Protein AF-A0A0R2RI56-F1 (afdb_monomer)

Organism: NCBI:txid1655590

InterPro domains:
  IPR003737 N-acetylglucosaminyl phosphatidylinositol deacetylase-related [PF02585] (30-157)
  IPR024078 Putative deacetylase LmbE-like domain superfamily [G3DSA:3.40.50.10320] (26-197)
  IPR024078 Putative deacetylase LmbE-like domain superfamily [SSF102588] (27-172)

Nearest PDB structures (foldseek):
  6p2t-assembly1_A  TM=8.195E-01  e=2.996E-08  Bacillus subtilis subsp. subtilis str. 168
  2ixd-assembly1_A  TM=8.389E-01  e=5.458E-08  Bacillus cereus
  5cgz-assembly1_A  TM=6.798E-01  e=8.944E-06  Pseudomonas putida KT2440
  4ddk-assembly1_B  TM=3.816E-01  e=9.199E-02  Mycobacterium tuberculosis
  2c7g-assembly1_A-2  TM=3.219E-01  e=7.974E-01  Mycobacterium tuberculosis

Radius of gyration: 15.9 Å; Cα contacts (8 Å, |Δi|>4): 386; chains: 1; bounding box: 43×38×43 Å

Sequence (204 aa):
MNFSQSSADFFSPAGADPLSALSSSTHLGIGAHADDLEILAFPGIATCFQHPKNRFSGVVVTNGAGAPRSGPFAKTTDAELIEIRKKEQRIAAGLGHYASVIQLAHPSAALLQNDRSPIVADLVKILETARPQVLYLHNPADRHPTHIAVLLACIEALQKLPSSAQPQEVYGCEVWGDLDWVPSTQIVPLSCAAPETLGPSLLR

pLDDT: mean 95.07, std 4.59, range [71.62, 98.94]

Foldseek 3Di:
DDAPDPPKDKDFLVPPDSLVLLLLAQEEEEEAFQLRCLAQVLLLLQVQQVDPRHAYEYEHEALQLPPDQDDPRVPPHSVRRSVVSVVLNSQLCNLSVHSMYIYNHHHLVQLVDPDCPRSLVRLLVSLQRNLHQEYTAAACPAPDPSSNSSVVSNVSSLVPDDPSSHHNYYDHGDDHDDCPVPPVVPDDDRDSPDPPVRSVSSRD

Structure (mmCIF, N/CA/C/O backbone):
data_AF-A0A0R2RI56-F1
#
_entry.id   AF-A0A0R2RI56-F1
#
loop_
_atom_site.group_PDB
_atom_site.id
_atom_site.type_symbol
_atom_site.label_atom_id
_atom_site.label_alt_id
_atom_site.label_comp_id
_atom_site.label_asym_id
_atom_site.label_entity_id
_atom_site.label_seq_id
_atom_site.pdbx_PDB_ins_code
_atom_site.Cartn_x
_atom_site.Cartn_y
_atom_site.Cartn_z
_atom_site.occupancy
_atom_site.B_iso_or_equiv
_atom_site.auth_seq_id
_atom_site.auth_comp_id
_atom_site.auth_asym_id
_atom_site.auth_atom_id
_atom_site.pdbx_PDB_model_num
ATOM 1 N N . MET A 1 1 ? 13.402 -0.796 10.421 1.00 89.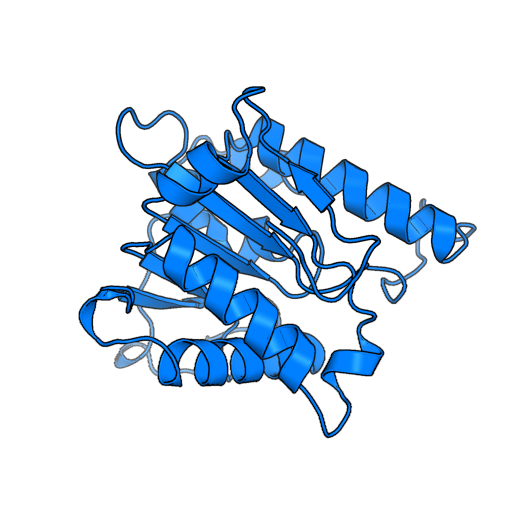56 1 MET A N 1
ATOM 2 C CA . MET A 1 1 ? 12.820 -2.103 10.034 1.00 89.56 1 MET A CA 1
ATOM 3 C C . MET A 1 1 ? 13.591 -2.614 8.825 1.00 89.56 1 MET A C 1
ATOM 5 O O . MET A 1 1 ? 13.921 -1.789 7.987 1.00 89.56 1 MET A O 1
ATOM 9 N N . ASN A 1 2 ? 13.898 -3.915 8.750 1.00 91.88 2 ASN A N 1
ATOM 10 C CA . ASN A 1 2 ? 14.655 -4.502 7.634 1.00 91.88 2 ASN A CA 1
ATOM 11 C C . ASN A 1 2 ? 13.741 -5.390 6.776 1.00 91.88 2 ASN A C 1
ATOM 13 O O . ASN A 1 2 ? 13.132 -6.337 7.293 1.00 91.88 2 ASN A O 1
ATOM 17 N N . PHE A 1 3 ? 13.683 -5.091 5.480 1.00 97.06 3 PHE A N 1
ATOM 18 C CA . PHE A 1 3 ? 12.918 -5.841 4.482 1.00 97.06 3 PHE A CA 1
ATOM 19 C C . PHE A 1 3 ? 13.810 -6.825 3.726 1.00 97.06 3 PHE A C 1
ATOM 21 O O . PHE A 1 3 ? 15.036 -6.709 3.749 1.00 97.06 3 PHE A O 1
ATOM 28 N N . SER A 1 4 ? 13.195 -7.808 3.073 1.00 96.19 4 SER A N 1
ATOM 29 C CA . SER A 1 4 ? 13.911 -8.805 2.271 1.00 96.19 4 SER A CA 1
ATOM 30 C C . SER A 1 4 ? 14.596 -8.202 1.038 1.00 96.19 4 SER A C 1
ATOM 32 O O . SER A 1 4 ? 15.666 -8.668 0.652 1.00 96.19 4 SER A O 1
ATOM 34 N N . GLN A 1 5 ? 14.027 -7.140 0.457 1.00 96.12 5 GLN A N 1
ATOM 35 C CA . GLN A 1 5 ? 14.659 -6.358 -0.607 1.00 96.12 5 GLN A CA 1
ATOM 36 C C . GLN A 1 5 ? 15.432 -5.179 -0.015 1.00 96.12 5 GLN A C 1
ATOM 38 O O . GLN A 1 5 ? 14.868 -4.341 0.689 1.00 96.12 5 GLN A O 1
ATOM 43 N N . SER A 1 6 ? 16.717 -5.058 -0.351 1.00 95.88 6 SER A N 1
ATOM 44 C CA . SER A 1 6 ? 17.554 -3.927 0.079 1.00 95.88 6 SER A CA 1
ATOM 45 C C . SER A 1 6 ? 17.168 -2.598 -0.581 1.00 95.88 6 SER A C 1
ATOM 47 O O . SER A 1 6 ? 17.497 -1.537 -0.060 1.00 95.88 6 SER A O 1
ATOM 49 N N . SER A 1 7 ? 16.467 -2.652 -1.716 1.00 95.56 7 SER A N 1
ATOM 50 C CA . SER A 1 7 ? 15.947 -1.496 -2.455 1.00 95.56 7 SER A CA 1
ATOM 51 C C . SER A 1 7 ? 14.581 -1.008 -1.959 1.00 95.56 7 SER A C 1
ATOM 53 O O . SER A 1 7 ? 14.065 -0.010 -2.489 1.00 95.56 7 SER A O 1
ATOM 55 N N . ALA A 1 8 ? 14.002 -1.694 -0.964 1.00 97.69 8 ALA A N 1
ATOM 56 C CA . ALA A 1 8 ? 12.744 -1.304 -0.354 1.00 97.69 8 ALA A CA 1
ATOM 57 C C . ALA A 1 8 ? 12.826 0.125 0.196 1.00 97.69 8 ALA A C 1
ATOM 59 O O . ALA A 1 8 ? 13.844 0.556 0.739 1.00 97.69 8 ALA A O 1
ATOM 60 N N . ASP A 1 9 ? 11.736 0.863 0.040 1.00 97.69 9 ASP A N 1
ATOM 61 C CA . ASP A 1 9 ? 11.607 2.237 0.496 1.00 97.69 9 ASP A CA 1
ATOM 62 C C . ASP A 1 9 ? 10.624 2.334 1.652 1.00 97.69 9 ASP A C 1
ATOM 64 O O . ASP A 1 9 ? 9.554 1.733 1.608 1.00 97.69 9 ASP A O 1
ATOM 68 N N . PHE A 1 10 ? 10.970 3.111 2.674 1.00 97.94 10 PHE A N 1
ATOM 69 C CA . PHE A 1 10 ? 10.098 3.358 3.813 1.00 97.94 10 PHE A CA 1
ATOM 70 C C . PHE A 1 10 ? 10.119 4.839 4.152 1.00 97.94 10 PHE A C 1
ATOM 72 O O . PHE A 1 10 ? 11.138 5.386 4.576 1.00 97.94 10 PHE A O 1
ATOM 79 N N . PHE A 1 11 ? 8.985 5.490 3.930 1.00 98.00 11 PHE A N 1
ATOM 80 C CA . PHE A 1 11 ? 8.885 6.937 3.925 1.00 98.00 11 PHE A CA 1
ATOM 81 C C . PHE A 1 11 ? 7.719 7.416 4.789 1.00 98.00 11 PHE A C 1
ATOM 83 O O . PHE A 1 11 ? 6.643 6.821 4.783 1.00 98.00 11 PHE A O 1
ATOM 90 N N . SER A 1 12 ? 7.924 8.519 5.510 1.00 97.88 12 SER A N 1
ATOM 91 C CA . SER A 1 12 ? 6.861 9.264 6.184 1.00 97.88 12 SER A CA 1
ATOM 92 C C . SER A 1 12 ? 6.830 10.690 5.632 1.00 97.88 12 SER A C 1
ATOM 94 O O . SER A 1 12 ? 7.819 11.414 5.780 1.00 97.88 12 SER A O 1
ATOM 96 N N . PRO A 1 13 ? 5.724 11.127 5.003 1.00 95.69 13 PRO A N 1
ATOM 97 C CA . PRO A 1 13 ? 5.655 12.443 4.366 1.00 95.69 13 PRO A CA 1
ATOM 98 C C . PRO A 1 13 ? 5.701 13.596 5.373 1.00 95.69 13 PRO A C 1
ATOM 100 O O . PRO A 1 13 ? 6.178 14.678 5.045 1.00 95.69 13 PRO A O 1
ATOM 103 N N . ALA A 1 14 ? 5.267 13.360 6.614 1.00 91.44 14 ALA A N 1
ATOM 104 C CA . ALA A 1 14 ? 5.311 14.348 7.689 1.00 91.44 14 ALA A CA 1
ATOM 105 C C . ALA A 1 14 ? 6.721 14.541 8.290 1.00 91.44 14 ALA A C 1
ATOM 107 O O . ALA A 1 14 ? 6.873 15.286 9.257 1.00 91.44 14 ALA A O 1
ATOM 108 N N . GLY A 1 15 ? 7.744 13.849 7.770 1.00 88.31 15 GLY A N 1
ATOM 109 C CA . GLY A 1 15 ? 9.116 13.898 8.287 1.00 88.31 15 GLY A CA 1
ATOM 110 C C . GLY A 1 15 ? 9.301 13.212 9.644 1.00 88.31 15 GLY A C 1
ATOM 111 O O . GLY A 1 15 ? 10.372 13.315 10.239 1.00 88.31 15 GLY A O 1
ATOM 112 N N . ALA A 1 16 ? 8.272 12.518 10.140 1.00 90.44 16 ALA A N 1
ATOM 113 C CA . ALA A 1 16 ? 8.377 11.690 11.332 1.00 90.44 16 ALA A CA 1
ATOM 114 C C . ALA A 1 16 ? 9.242 10.453 11.041 1.00 90.44 16 ALA A C 1
ATOM 116 O O . ALA A 1 16 ? 9.435 10.069 9.886 1.00 90.44 16 ALA A O 1
ATOM 117 N N . ASP A 1 17 ? 9.726 9.791 12.092 1.00 96.69 17 ASP A N 1
ATOM 118 C CA . ASP A 1 17 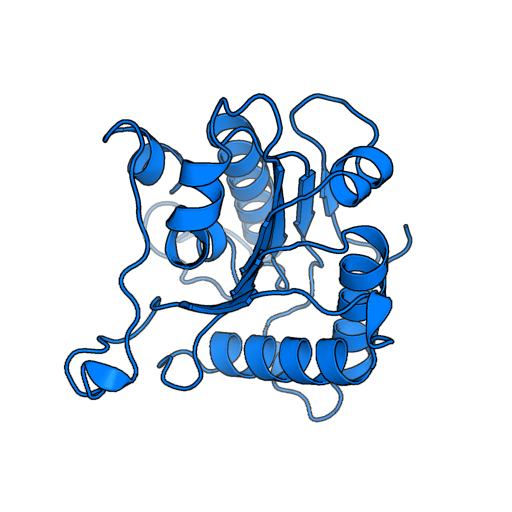? 10.334 8.471 11.932 1.00 96.69 17 ASP A CA 1
ATOM 119 C C . ASP A 1 17 ? 9.311 7.503 11.291 1.00 96.69 17 ASP A C 1
ATOM 121 O O . ASP A 1 17 ? 8.221 7.325 11.852 1.00 96.69 17 ASP A O 1
ATOM 125 N N . PRO A 1 18 ? 9.615 6.880 10.134 1.00 97.00 18 PRO A N 1
ATOM 126 C CA . PRO A 1 18 ? 8.650 6.043 9.426 1.00 97.00 18 PRO A CA 1
ATOM 127 C C . PRO A 1 18 ? 8.125 4.871 10.257 1.00 97.00 18 PRO A C 1
ATOM 129 O O . PRO A 1 18 ? 6.949 4.530 10.149 1.00 97.00 18 PRO A O 1
ATOM 132 N N . LEU A 1 19 ? 8.959 4.281 11.120 1.00 97.81 19 LEU A N 1
ATOM 133 C CA . LEU A 1 19 ? 8.555 3.158 11.964 1.00 97.81 19 LEU A CA 1
ATOM 134 C C . LEU A 1 19 ? 7.532 3.590 13.021 1.00 97.81 19 LEU A C 1
ATOM 136 O O . LEU A 1 19 ? 6.497 2.941 13.177 1.00 97.81 19 LEU A O 1
ATOM 140 N N . SER A 1 20 ? 7.798 4.703 13.705 1.00 97.75 20 SER A N 1
ATOM 141 C CA . SER A 1 20 ? 6.852 5.321 14.636 1.00 97.75 20 SER A CA 1
ATOM 142 C C . SER A 1 20 ? 5.534 5.673 13.938 1.00 97.75 20 SER A C 1
ATOM 144 O O . SER A 1 20 ? 4.456 5.316 14.422 1.00 97.75 20 SER A O 1
ATOM 146 N N . ALA A 1 21 ? 5.604 6.278 12.748 1.00 98.00 21 ALA A N 1
ATOM 147 C CA . ALA A 1 21 ? 4.419 6.632 11.976 1.00 98.00 21 ALA A CA 1
ATOM 148 C C . ALA A 1 21 ? 3.588 5.396 11.585 1.00 98.00 21 ALA A C 1
ATOM 150 O O . ALA A 1 21 ? 2.376 5.387 11.808 1.00 98.00 21 ALA A O 1
ATOM 151 N N . LEU A 1 22 ? 4.234 4.325 11.111 1.00 98.56 22 LEU A N 1
ATOM 152 C CA . LEU A 1 22 ? 3.580 3.049 10.821 1.00 98.56 22 LEU A CA 1
ATOM 153 C C . LEU A 1 22 ? 2.891 2.471 12.061 1.00 98.56 22 LEU A C 1
ATOM 155 O O . LEU A 1 22 ? 1.730 2.083 11.971 1.00 98.56 22 LEU A O 1
ATOM 159 N N . SER A 1 23 ? 3.561 2.467 13.217 1.00 98.06 23 SER A N 1
ATOM 160 C CA . SER A 1 23 ? 3.008 1.923 14.469 1.00 98.06 23 SER A CA 1
ATOM 161 C C . SER A 1 23 ? 1.790 2.682 15.007 1.00 98.06 23 SER A C 1
ATOM 163 O O . SER A 1 23 ? 1.056 2.173 15.848 1.00 98.06 23 SER A O 1
ATOM 165 N N . SER A 1 24 ? 1.563 3.901 14.514 1.00 97.19 24 SER A N 1
ATOM 166 C CA . SER A 1 24 ? 0.404 4.726 14.866 1.00 97.19 24 SER A CA 1
ATOM 167 C C . SER A 1 24 ? -0.788 4.556 13.916 1.00 97.19 24 SER A C 1
ATOM 169 O O . SER A 1 24 ? -1.798 5.245 14.078 1.00 97.19 24 SER A O 1
ATOM 171 N N . SER A 1 25 ? -0.672 3.691 12.904 1.00 98.06 25 SER A N 1
ATOM 172 C CA . SER A 1 25 ? -1.699 3.516 11.873 1.00 98.06 25 SER A CA 1
ATOM 173 C C . SER A 1 25 ? -2.986 2.948 12.462 1.00 98.06 25 SER A C 1
ATOM 175 O O . SER A 1 25 ? -2.967 1.994 13.231 1.00 98.06 25 SER A O 1
ATOM 177 N N . THR A 1 26 ? -4.125 3.500 12.053 1.00 98.62 26 THR A N 1
ATOM 178 C CA . THR A 1 26 ? -5.439 2.897 12.325 1.00 98.62 26 THR A CA 1
ATOM 179 C C . THR A 1 26 ? -5.988 2.182 11.097 1.00 98.62 26 THR A C 1
ATOM 181 O O . THR A 1 26 ? -6.746 1.227 11.238 1.00 98.62 26 THR A O 1
ATOM 184 N N . HIS A 1 27 ? -5.563 2.610 9.908 1.00 98.81 27 HIS A N 1
ATOM 185 C CA . HIS A 1 27 ? -5.948 2.050 8.622 1.00 98.81 27 HIS A CA 1
ATOM 186 C C . HIS A 1 27 ? -4.688 1.698 7.829 1.00 98.81 27 HIS A C 1
ATOM 188 O O . HIS A 1 27 ? -3.707 2.448 7.848 1.00 98.81 27 HIS A O 1
ATOM 194 N N . LEU A 1 28 ? -4.712 0.569 7.129 1.00 98.88 28 LEU A N 1
ATOM 195 C CA . LEU A 1 28 ? -3.611 0.126 6.276 1.00 98.88 28 LEU A CA 1
ATOM 196 C C . LEU A 1 28 ? -4.158 -0.343 4.930 1.00 98.88 28 LEU A C 1
ATOM 198 O O . LEU A 1 28 ? -5.088 -1.143 4.896 1.00 98.88 28 LEU A O 1
ATOM 202 N N . GLY A 1 29 ? -3.577 0.130 3.833 1.00 98.88 29 GLY A N 1
ATOM 203 C CA . GLY A 1 29 ? -3.789 -0.441 2.501 1.00 98.88 29 GLY A CA 1
ATOM 204 C C . GLY A 1 29 ? -2.583 -1.264 2.059 1.00 98.88 29 GLY A C 1
ATOM 205 O O . GLY A 1 29 ? -1.445 -0.871 2.329 1.00 98.88 29 GLY A O 1
ATOM 206 N N . ILE A 1 30 ? -2.811 -2.383 1.370 1.00 98.88 30 ILE A N 1
ATOM 207 C CA . ILE A 1 30 ? -1.749 -3.168 0.726 1.00 98.88 30 ILE A CA 1
ATOM 208 C C . ILE A 1 30 ? -2.115 -3.387 -0.744 1.00 98.88 30 ILE A C 1
ATOM 210 O O . ILE A 1 30 ? -3.029 -4.147 -1.056 1.00 98.88 30 ILE A O 1
ATOM 214 N N . GLY A 1 31 ? -1.382 -2.711 -1.628 1.00 98.50 31 GLY A N 1
ATOM 215 C CA . GLY A 1 31 ? -1.505 -2.784 -3.082 1.00 98.50 31 GLY A CA 1
ATOM 216 C C . GLY A 1 31 ? -0.333 -3.519 -3.728 1.00 98.50 31 GLY A C 1
ATOM 217 O O . GLY A 1 31 ? 0.751 -3.664 -3.152 1.00 98.50 31 GLY A O 1
ATOM 218 N N . ALA A 1 32 ? -0.539 -3.999 -4.949 1.00 97.88 32 ALA A N 1
ATOM 219 C CA . ALA A 1 32 ? 0.490 -4.676 -5.722 1.00 97.88 32 ALA A CA 1
ATOM 220 C C . ALA A 1 32 ? 1.392 -3.664 -6.431 1.00 97.88 32 ALA A C 1
ATOM 222 O O . ALA A 1 32 ? 2.617 -3.799 -6.379 1.00 97.88 32 ALA A O 1
ATOM 223 N N . HIS A 1 33 ? 0.801 -2.654 -7.055 1.00 97.00 33 HIS A N 1
ATOM 224 C CA . HIS A 1 33 ? 1.455 -1.652 -7.886 1.00 97.00 33 HIS A CA 1
ATOM 225 C C . HIS A 1 33 ? 1.295 -0.245 -7.293 1.00 97.00 33 HIS A C 1
ATOM 227 O O . HIS A 1 33 ? 0.567 -0.041 -6.323 1.00 97.00 33 HIS A O 1
ATOM 233 N N . ALA A 1 34 ? 2.047 0.712 -7.834 1.00 93.94 34 ALA A N 1
ATOM 234 C CA . ALA A 1 34 ? 1.858 2.121 -7.505 1.00 93.94 34 ALA A CA 1
ATOM 235 C C . ALA A 1 34 ? 0.631 2.632 -8.261 1.00 93.94 34 ALA A C 1
ATOM 237 O O . ALA A 1 34 ? 0.648 2.478 -9.478 1.00 93.94 34 ALA A O 1
ATOM 238 N N . ASP A 1 35 ? -0.314 3.262 -7.549 1.00 95.00 35 ASP A N 1
ATOM 239 C CA . ASP A 1 35 ? -1.721 3.584 -7.895 1.00 95.00 35 ASP A CA 1
ATOM 240 C C . ASP A 1 35 ? -2.781 2.705 -7.200 1.00 95.00 35 ASP A C 1
ATOM 242 O O . ASP A 1 35 ? -3.857 3.197 -6.850 1.00 95.00 35 ASP A O 1
ATOM 246 N N . ASP A 1 36 ? -2.472 1.435 -6.920 1.00 97.88 36 ASP A N 1
ATOM 247 C CA . ASP A 1 36 ? -3.424 0.492 -6.320 1.00 97.88 36 ASP A CA 1
ATOM 248 C C . ASP A 1 36 ? -3.984 0.999 -4.986 1.00 97.88 36 ASP A C 1
ATOM 250 O O . ASP A 1 36 ? -5.170 0.833 -4.713 1.00 97.88 36 ASP A O 1
ATOM 254 N N . LEU A 1 37 ? -3.152 1.618 -4.139 1.00 98.38 37 LEU A N 1
ATOM 255 C CA . LEU A 1 37 ? -3.582 2.136 -2.835 1.00 98.38 37 LEU A CA 1
ATOM 256 C C . LEU A 1 37 ? -4.636 3.233 -2.990 1.00 98.38 37 LEU A C 1
ATOM 258 O O . LEU A 1 37 ? -5.620 3.266 -2.252 1.00 98.38 37 LEU A O 1
ATOM 262 N N . GLU A 1 38 ? -4.430 4.116 -3.958 1.00 98.06 38 GLU A N 1
ATOM 263 C CA . GLU A 1 38 ? -5.292 5.253 -4.246 1.00 98.06 38 GLU A CA 1
ATOM 264 C C . GLU A 1 38 ? -6.636 4.824 -4.845 1.00 98.06 38 GLU A C 1
ATOM 266 O O . GLU A 1 38 ? -7.599 5.584 -4.762 1.00 98.06 38 GLU A O 1
ATOM 271 N N . ILE A 1 39 ? -6.716 3.612 -5.401 1.00 96.69 39 ILE A N 1
ATOM 272 C CA . ILE A 1 39 ? -7.947 3.010 -5.924 1.00 96.69 39 ILE A CA 1
ATOM 273 C C . ILE A 1 39 ? -8.615 2.157 -4.838 1.00 96.69 39 ILE A C 1
ATOM 275 O O . ILE A 1 39 ? -9.718 2.460 -4.384 1.00 96.69 39 ILE A O 1
ATOM 279 N N . LEU A 1 40 ? -7.925 1.116 -4.367 1.00 96.81 40 LEU A N 1
ATOM 280 C CA . LEU A 1 40 ? -8.489 0.083 -3.495 1.00 96.81 40 LEU A CA 1
ATOM 281 C C . LEU A 1 40 ? -8.706 0.578 -2.063 1.00 96.81 40 LEU A C 1
ATOM 283 O O . LEU A 1 40 ? -9.655 0.180 -1.391 1.00 96.81 40 LEU A O 1
ATOM 287 N N . ALA A 1 41 ? -7.815 1.437 -1.568 1.00 98.25 41 ALA A N 1
ATOM 288 C CA . ALA A 1 41 ? -7.809 1.889 -0.180 1.00 98.25 41 ALA A CA 1
ATOM 289 C C . ALA A 1 41 ? -8.276 3.342 -0.033 1.00 98.25 41 ALA A C 1
ATOM 291 O O . ALA A 1 41 ? -8.155 3.912 1.057 1.00 98.25 41 ALA A O 1
ATOM 292 N N . PHE A 1 42 ? -8.858 3.936 -1.086 1.00 98.31 42 PHE A N 1
ATOM 293 C CA . PHE A 1 42 ? -9.391 5.297 -1.034 1.00 98.31 42 PHE A CA 1
ATOM 294 C C . PHE A 1 42 ? -10.342 5.547 0.146 1.00 98.31 42 PHE A C 1
ATOM 296 O O . PHE A 1 42 ? -10.186 6.584 0.792 1.00 98.31 42 PHE A O 1
ATOM 303 N N . PRO A 1 43 ? -11.255 4.627 0.528 1.00 98.19 43 PRO A N 1
ATOM 304 C CA . PRO A 1 43 ? -12.082 4.819 1.721 1.00 98.19 43 PRO A CA 1
ATOM 305 C C . PRO A 1 43 ? -11.264 5.039 3.002 1.00 98.19 43 PRO A C 1
ATOM 307 O O . PRO A 1 43 ? -11.605 5.884 3.833 1.00 98.19 43 PRO A O 1
ATOM 310 N N . GLY A 1 44 ? -10.150 4.317 3.154 1.00 98.50 44 GLY A N 1
ATOM 311 C CA . GLY A 1 44 ? -9.227 4.468 4.279 1.00 98.50 44 GLY A CA 1
ATOM 312 C C . GLY A 1 44 ? -8.463 5.786 4.231 1.00 98.50 44 GLY A C 1
ATOM 313 O O . GLY A 1 44 ? -8.343 6.466 5.253 1.00 98.50 44 GLY A O 1
ATOM 314 N N . ILE A 1 45 ? -7.999 6.174 3.040 1.00 98.62 45 ILE A N 1
ATOM 315 C CA . ILE A 1 45 ? -7.343 7.465 2.800 1.00 98.62 45 ILE A CA 1
ATOM 316 C C . ILE A 1 45 ? -8.299 8.608 3.157 1.00 98.62 45 ILE A C 1
ATOM 318 O O . ILE A 1 45 ? -7.952 9.455 3.977 1.00 98.62 45 ILE A O 1
ATOM 322 N N . ALA A 1 46 ? -9.523 8.594 2.625 1.00 98.38 46 ALA A N 1
ATOM 323 C CA . ALA A 1 46 ? -10.562 9.587 2.887 1.00 98.38 46 ALA A CA 1
ATOM 324 C C . ALA A 1 46 ? -10.907 9.683 4.382 1.00 98.38 46 ALA A C 1
ATOM 326 O O . ALA A 1 46 ? -10.925 10.774 4.947 1.00 98.38 46 ALA A O 1
ATOM 327 N N . THR A 1 47 ? -11.085 8.540 5.051 1.00 98.12 47 THR A N 1
ATOM 328 C CA . THR A 1 47 ? -11.387 8.464 6.493 1.00 98.12 47 THR A CA 1
ATOM 329 C C . THR A 1 47 ? -10.270 9.038 7.373 1.00 98.12 47 THR A C 1
ATOM 331 O O . THR A 1 47 ? -10.521 9.523 8.481 1.00 98.12 47 THR A O 1
ATOM 334 N N . CYS A 1 48 ? -9.021 8.972 6.909 1.00 98.31 48 CYS A N 1
ATOM 335 C CA . CYS A 1 48 ? -7.861 9.475 7.642 1.00 98.31 48 CYS A CA 1
ATOM 336 C C . CYS A 1 48 ? -7.461 10.898 7.236 1.00 98.31 48 CYS A C 1
ATOM 338 O O . CYS A 1 48 ? -6.747 11.565 7.988 1.00 98.31 48 CYS A O 1
ATOM 340 N N . PHE A 1 49 ? -7.908 11.378 6.076 1.00 97.88 49 PHE A N 1
ATOM 341 C CA . PHE A 1 49 ? -7.508 12.667 5.535 1.00 97.88 49 PHE A CA 1
ATOM 342 C C . PHE A 1 49 ? -7.916 13.805 6.477 1.00 97.88 49 PHE A C 1
ATOM 344 O O . PHE A 1 49 ? -9.093 14.031 6.743 1.00 97.88 49 PHE A O 1
ATOM 351 N N . GLN A 1 50 ? -6.915 14.514 7.013 1.00 93.94 50 GLN A N 1
ATOM 352 C CA . GLN A 1 50 ? -7.083 15.595 8.001 1.00 93.94 50 GLN A CA 1
ATOM 353 C C . GLN A 1 50 ? -7.801 15.176 9.302 1.00 93.94 50 GLN A C 1
ATOM 355 O O . GLN A 1 50 ? -8.220 16.030 10.085 1.00 93.94 50 GLN A O 1
ATOM 360 N N . HIS A 1 51 ? -7.903 13.874 9.584 1.00 96.56 51 HIS A N 1
ATOM 361 C CA . HIS A 1 51 ? -8.523 13.392 10.811 1.00 96.56 51 HIS A CA 1
ATOM 362 C C . HIS A 1 51 ? -7.533 13.474 11.991 1.00 96.56 51 HIS A C 1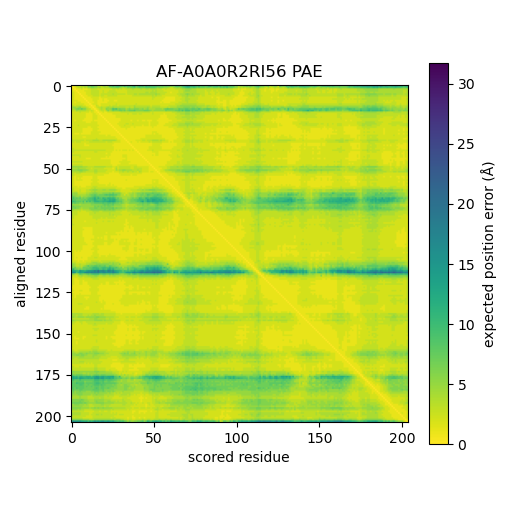
ATOM 364 O O . HIS A 1 51 ? -6.383 13.051 11.868 1.00 96.56 51 HIS A O 1
ATOM 370 N N . PRO A 1 52 ? -7.945 13.945 13.184 1.00 94.38 52 PRO A N 1
ATOM 371 C CA . PRO A 1 52 ? -7.024 14.130 14.312 1.00 94.38 52 PRO A CA 1
ATOM 372 C C . PRO A 1 52 ? -6.512 12.818 14.928 1.00 94.38 52 PRO A C 1
ATOM 374 O O . PRO A 1 52 ? -5.510 12.824 15.643 1.00 94.38 52 PRO A O 1
ATOM 377 N N . LYS A 1 53 ? -7.213 11.698 14.700 1.00 95.75 53 LYS A N 1
ATOM 378 C CA . LYS A 1 53 ? -6.919 10.398 15.333 1.00 95.75 53 LYS A CA 1
ATOM 379 C C . LYS A 1 53 ? -6.677 9.252 14.355 1.00 95.75 53 LYS A C 1
ATOM 381 O O . LYS A 1 53 ? -6.043 8.276 14.733 1.00 95.75 53 LYS A O 1
ATOM 386 N N . ASN A 1 54 ? -7.196 9.358 13.133 1.00 98.00 54 ASN A N 1
ATOM 387 C CA . ASN A 1 54 ? -7.144 8.261 12.174 1.00 98.00 54 ASN A CA 1
ATOM 388 C C . ASN A 1 54 ? -5.938 8.480 11.283 1.00 98.00 54 ASN A C 1
ATOM 390 O O . ASN A 1 54 ? -5.657 9.609 10.887 1.00 98.00 54 ASN A O 1
ATOM 394 N N . ARG A 1 55 ? -5.201 7.406 11.031 1.00 98.38 55 ARG A N 1
ATOM 395 C CA . ARG A 1 55 ? -3.928 7.454 10.328 1.00 98.38 55 ARG A CA 1
ATOM 396 C C . ARG A 1 55 ? -3.891 6.324 9.324 1.00 98.38 55 ARG A C 1
ATOM 398 O O . ARG A 1 55 ? -3.993 5.160 9.711 1.00 98.38 55 ARG A O 1
ATOM 405 N N . PHE A 1 56 ? -3.741 6.692 8.061 1.00 98.81 56 PHE A N 1
ATOM 406 C CA . PHE A 1 56 ? -3.595 5.749 6.969 1.00 98.81 56 PHE A CA 1
ATOM 407 C C . PHE A 1 56 ? -2.114 5.523 6.692 1.00 98.81 56 PHE A C 1
ATOM 409 O O . PHE A 1 56 ? -1.368 6.489 6.539 1.00 98.81 56 PHE A O 1
ATOM 416 N N . SER A 1 57 ? -1.695 4.267 6.607 1.00 98.88 57 SER A N 1
ATOM 417 C CA . SER A 1 57 ? -0.424 3.902 5.982 1.00 98.88 57 SER A CA 1
ATOM 418 C C . SER A 1 57 ? -0.674 3.014 4.769 1.00 98.88 57 SER A C 1
ATOM 420 O O . SER A 1 57 ? -1.710 2.358 4.671 1.00 98.88 57 SER A O 1
ATOM 422 N N . GLY A 1 58 ? 0.283 2.981 3.848 1.00 98.75 58 GLY A N 1
ATOM 423 C CA . GLY A 1 58 ? 0.192 2.191 2.624 1.00 98.75 58 GLY A CA 1
ATOM 424 C C . GLY A 1 58 ? 1.392 1.275 2.418 1.00 98.75 58 GLY A C 1
ATOM 425 O O . GLY A 1 58 ? 2.514 1.613 2.796 1.00 98.75 58 GLY A O 1
ATOM 426 N N . VAL A 1 59 ? 1.166 0.131 1.779 1.00 98.94 59 VAL A N 1
ATOM 427 C CA . VAL A 1 59 ? 2.216 -0.779 1.312 1.00 98.94 59 VAL A CA 1
ATOM 428 C C . VAL A 1 59 ? 2.017 -1.052 -0.172 1.00 98.94 59 VAL A C 1
ATOM 430 O O . VAL A 1 59 ? 0.956 -1.519 -0.569 1.00 98.94 59 VAL A O 1
ATOM 433 N N . VAL A 1 60 ? 3.049 -0.819 -0.976 1.00 98.69 60 VAL A N 1
ATOM 434 C CA . VAL A 1 60 ? 3.136 -1.267 -2.369 1.00 98.69 60 VAL A CA 1
ATOM 435 C C . VAL A 1 60 ? 4.123 -2.425 -2.433 1.00 98.69 60 VAL A C 1
ATOM 437 O O . VAL A 1 60 ? 5.280 -2.292 -2.026 1.00 98.69 60 VAL A O 1
ATOM 440 N N . VAL A 1 61 ? 3.674 -3.586 -2.906 1.00 98.44 61 VAL A N 1
ATOM 441 C CA . VAL A 1 61 ? 4.496 -4.805 -2.873 1.00 98.44 61 VAL A CA 1
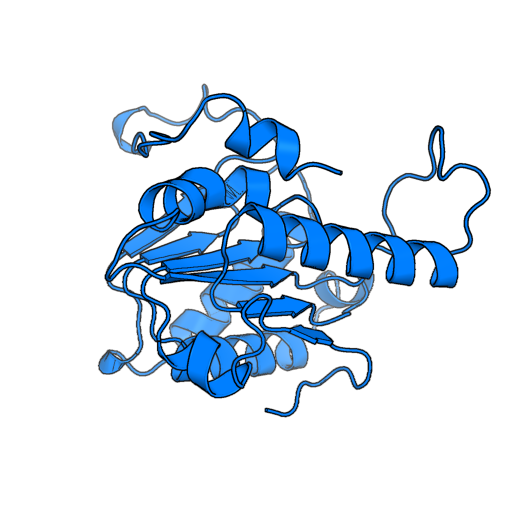ATOM 442 C C . VAL A 1 61 ? 5.544 -4.820 -3.985 1.00 98.44 61 VAL A C 1
ATOM 444 O O . VAL A 1 61 ? 6.689 -5.214 -3.740 1.00 98.44 61 VAL A O 1
ATOM 447 N N . THR A 1 62 ? 5.180 -4.399 -5.199 1.00 97.44 62 THR A N 1
ATOM 448 C CA . THR A 1 62 ? 6.065 -4.522 -6.362 1.00 97.44 62 THR A CA 1
ATOM 449 C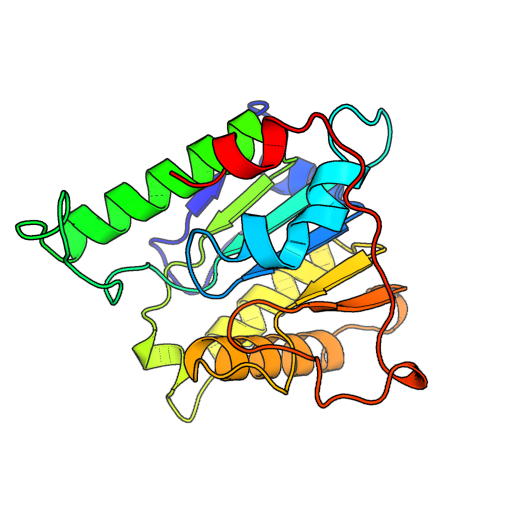 C . THR A 1 62 ? 6.867 -3.262 -6.670 1.00 97.44 62 THR A C 1
ATOM 451 O O . THR A 1 62 ? 6.584 -2.174 -6.180 1.00 97.44 62 THR A O 1
ATOM 454 N N . ASN A 1 63 ? 7.906 -3.410 -7.491 1.00 95.75 63 ASN A N 1
ATOM 455 C CA . ASN A 1 63 ? 8.779 -2.314 -7.913 1.00 95.75 63 ASN A CA 1
ATOM 456 C C . ASN A 1 63 ? 8.248 -1.503 -9.110 1.00 95.75 63 ASN A C 1
ATOM 458 O O . ASN A 1 63 ? 8.852 -0.498 -9.468 1.00 95.75 63 ASN A O 1
ATOM 462 N N . GLY A 1 64 ? 7.160 -1.939 -9.756 1.00 92.69 64 GLY A N 1
ATOM 463 C CA . GLY A 1 64 ? 6.556 -1.233 -10.889 1.00 92.69 64 GLY A CA 1
ATOM 464 C C . GLY A 1 64 ? 7.313 -1.318 -12.226 1.00 92.69 64 GLY A C 1
ATOM 465 O O . GLY A 1 64 ? 6.869 -0.724 -13.206 1.00 92.69 64 GLY A O 1
ATOM 466 N N . ALA A 1 65 ? 8.401 -2.091 -12.330 1.00 93.44 65 ALA A N 1
ATOM 467 C CA . ALA A 1 65 ? 9.181 -2.228 -13.574 1.00 93.44 65 ALA A CA 1
ATOM 468 C C . ALA A 1 65 ? 8.382 -2.834 -14.749 1.00 93.44 65 ALA A C 1
ATOM 470 O O . ALA A 1 65 ? 8.686 -2.592 -15.922 1.00 93.44 65 ALA A O 1
ATOM 471 N N . GLY A 1 66 ? 7.365 -3.638 -14.421 1.00 88.12 66 GLY A N 1
ATOM 472 C CA . GLY A 1 66 ? 6.475 -4.298 -15.376 1.00 88.12 66 GLY A CA 1
ATOM 473 C C . GLY A 1 66 ? 5.304 -3.440 -15.858 1.00 88.12 66 GLY A C 1
ATOM 474 O O . GLY A 1 66 ? 4.505 -3.936 -16.649 1.00 88.12 66 GLY A O 1
ATOM 475 N N . ALA A 1 67 ? 5.176 -2.190 -15.398 1.00 87.69 67 ALA A N 1
ATOM 476 C CA . ALA A 1 67 ? 4.079 -1.322 -15.812 1.00 87.69 67 ALA A CA 1
ATOM 477 C C . ALA A 1 67 ? 4.114 -1.054 -17.336 1.00 87.69 67 ALA A C 1
ATOM 479 O O . ALA A 1 67 ? 5.202 -0.984 -17.929 1.00 87.69 67 ALA A O 1
ATOM 480 N N . PRO A 1 68 ? 2.946 -0.896 -17.993 1.00 86.19 68 PRO A N 1
ATOM 481 C CA . PRO A 1 68 ? 2.885 -0.589 -19.416 1.00 86.19 68 PRO A CA 1
ATOM 482 C C . PRO A 1 68 ? 3.695 0.664 -19.768 1.00 86.19 68 PRO A C 1
ATOM 484 O O . PRO A 1 68 ? 3.541 1.726 -19.165 1.00 86.19 68 PRO A O 1
ATOM 487 N N . ARG A 1 69 ? 4.543 0.555 -20.794 1.00 87.56 69 ARG A N 1
ATOM 488 C CA . ARG A 1 69 ? 5.286 1.693 -21.349 1.00 87.56 69 ARG A CA 1
ATOM 489 C C . ARG A 1 69 ? 4.465 2.323 -22.459 1.00 87.56 69 ARG A C 1
ATOM 491 O O . ARG A 1 69 ? 4.573 1.951 -23.624 1.00 87.56 69 ARG A O 1
ATOM 498 N N . SER A 1 70 ? 3.629 3.277 -22.085 1.00 87.31 70 SER A N 1
ATOM 499 C CA . SER A 1 70 ? 2.831 4.071 -23.018 1.00 87.31 70 SER A CA 1
ATOM 500 C C . SER A 1 70 ? 2.977 5.560 -22.737 1.00 87.31 70 SER A C 1
ATOM 502 O O . SER A 1 70 ? 3.320 5.967 -21.626 1.00 87.31 70 SER A O 1
ATOM 504 N N . GLY A 1 71 ? 2.712 6.381 -23.755 1.00 90.19 71 GLY A N 1
ATOM 505 C CA . GLY A 1 71 ? 2.710 7.837 -23.626 1.00 90.19 71 GLY A CA 1
ATOM 506 C C . GLY A 1 71 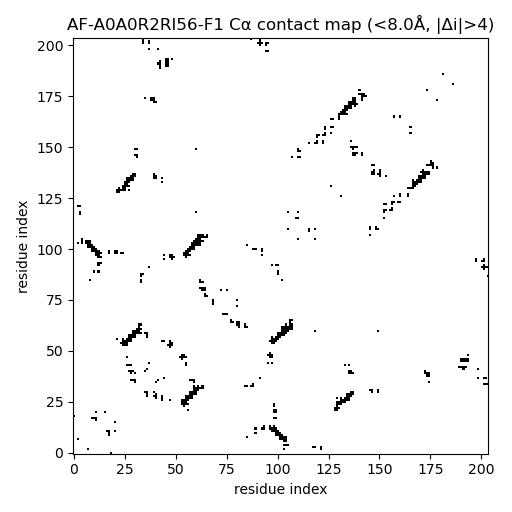? 4.034 8.377 -23.055 1.00 90.19 71 GLY A C 1
ATOM 507 O O . GLY A 1 71 ? 5.085 8.096 -23.639 1.00 90.19 71 GLY A O 1
ATOM 508 N N . PRO A 1 72 ? 4.015 9.119 -21.927 1.00 87.94 72 PRO A N 1
ATOM 509 C CA . PRO A 1 72 ? 5.218 9.694 -21.312 1.00 87.94 72 PRO A CA 1
ATOM 510 C C . PRO A 1 72 ? 6.314 8.674 -20.968 1.00 87.94 72 PRO A C 1
ATOM 512 O O . PRO A 1 72 ? 7.491 9.024 -20.957 1.00 87.94 72 PRO A O 1
ATOM 515 N N . PHE A 1 73 ? 5.944 7.411 -20.737 1.00 91.38 73 PHE A N 1
ATOM 516 C CA . PHE A 1 73 ? 6.858 6.343 -20.315 1.00 91.38 73 PHE A CA 1
ATOM 517 C C . PHE A 1 73 ? 7.341 5.461 -21.479 1.00 91.38 73 PHE A C 1
ATOM 519 O O . PHE A 1 73 ? 8.021 4.461 -21.273 1.00 91.38 73 PHE A O 1
ATOM 526 N N . ALA A 1 74 ? 7.023 5.806 -22.733 1.00 92.50 74 ALA A N 1
ATOM 527 C CA . ALA A 1 74 ? 7.350 4.965 -23.892 1.00 92.50 74 ALA A CA 1
ATOM 528 C C . ALA A 1 74 ? 8.861 4.706 -24.080 1.00 92.50 74 ALA A C 1
ATOM 530 O O . ALA A 1 74 ? 9.240 3.724 -24.713 1.00 92.50 74 ALA A O 1
ATOM 531 N N . LYS A 1 75 ? 9.723 5.587 -23.554 1.00 93.44 75 LYS A N 1
ATOM 532 C CA . LYS A 1 75 ? 11.189 5.505 -23.687 1.00 93.44 75 LYS A CA 1
ATOM 533 C C . LYS A 1 75 ? 11.919 5.227 -22.370 1.00 93.44 75 LYS A C 1
ATOM 535 O O . LYS A 1 75 ? 13.144 5.270 -22.360 1.00 93.44 75 LYS A O 1
ATOM 540 N N . THR A 1 76 ? 11.201 4.975 -21.276 1.00 95.50 76 THR A N 1
ATOM 541 C CA . THR A 1 76 ? 11.825 4.752 -19.966 1.00 95.50 76 THR A CA 1
ATOM 542 C C . THR A 1 76 ? 12.308 3.314 -19.822 1.00 95.50 76 THR A C 1
ATOM 544 O O . THR A 1 76 ? 11.575 2.361 -20.106 1.00 95.50 76 THR A O 1
ATOM 547 N N . THR A 1 77 ? 13.529 3.158 -19.326 1.00 95.94 77 THR A N 1
ATOM 548 C CA . THR A 1 77 ? 14.081 1.873 -18.887 1.00 95.94 77 THR A CA 1
ATOM 549 C C . THR A 1 77 ? 13.392 1.380 -17.613 1.00 95.94 77 THR A C 1
ATOM 551 O O . THR A 1 77 ? 12.734 2.144 -16.910 1.00 95.94 77 THR A O 1
ATOM 554 N N . ASP A 1 78 ? 13.565 0.101 -17.278 1.00 94.62 78 ASP A N 1
ATOM 555 C CA . ASP A 1 78 ? 13.039 -0.490 -16.040 1.00 94.62 78 ASP A CA 1
ATOM 556 C C . ASP A 1 78 ? 13.537 0.256 -14.799 1.00 94.62 78 ASP A C 1
ATOM 558 O O . ASP A 1 78 ? 12.750 0.578 -13.916 1.00 94.62 78 ASP A O 1
ATOM 562 N N . ALA A 1 79 ? 14.835 0.573 -14.751 1.00 95.06 79 ALA A N 1
ATOM 563 C CA . ALA A 1 79 ? 15.440 1.279 -13.626 1.00 95.06 79 ALA A CA 1
ATOM 564 C C . ALA A 1 79 ? 14.866 2.695 -13.462 1.00 95.06 79 ALA A C 1
ATOM 566 O O . ALA A 1 79 ? 14.550 3.109 -12.348 1.00 95.06 79 ALA A O 1
ATOM 567 N N . GLU A 1 80 ? 14.685 3.424 -14.567 1.00 96.19 80 GLU A N 1
ATOM 568 C CA . GLU A 1 80 ? 14.047 4.743 -14.538 1.00 96.19 80 GLU A CA 1
ATOM 569 C C . GLU A 1 80 ? 12.586 4.643 -14.101 1.00 96.19 80 GLU A C 1
ATOM 571 O O . GLU A 1 80 ? 12.137 5.447 -13.288 1.00 96.19 80 GLU A O 1
ATOM 576 N N . LEU A 1 81 ? 11.854 3.643 -14.601 1.00 94.75 81 LEU A N 1
ATOM 577 C CA . LEU A 1 81 ? 10.444 3.460 -14.283 1.00 94.75 81 LEU A CA 1
ATOM 578 C C . LEU A 1 81 ? 10.236 3.123 -12.803 1.00 94.75 81 LEU A C 1
ATOM 580 O O . LEU A 1 81 ? 9.364 3.715 -12.179 1.00 94.75 81 LEU A O 1
ATOM 584 N N . ILE A 1 82 ? 11.072 2.262 -12.213 1.00 95.88 82 ILE A N 1
ATOM 585 C CA . ILE A 1 82 ? 11.045 1.972 -10.768 1.00 95.88 82 ILE A CA 1
ATOM 586 C C . ILE A 1 82 ? 11.192 3.265 -9.955 1.00 95.88 82 ILE A C 1
ATOM 588 O O . ILE A 1 82 ? 10.419 3.513 -9.030 1.00 95.88 82 ILE A O 1
ATOM 592 N N . GLU A 1 83 ? 12.158 4.117 -10.305 1.00 96.75 83 GLU A N 1
ATOM 593 C CA . GLU A 1 83 ? 12.389 5.376 -9.588 1.00 96.75 83 GLU A CA 1
ATOM 594 C C . GLU A 1 83 ? 11.262 6.396 -9.802 1.00 96.75 83 GLU A C 1
ATOM 596 O O . GLU A 1 83 ? 10.955 7.175 -8.897 1.00 96.75 83 GLU A O 1
ATOM 601 N N . ILE A 1 84 ? 10.626 6.391 -10.975 1.00 95.50 84 ILE A N 1
ATOM 602 C CA . ILE A 1 84 ? 9.430 7.191 -11.259 1.00 95.50 84 ILE A CA 1
ATOM 603 C C . ILE A 1 84 ? 8.267 6.734 -10.370 1.00 95.50 84 ILE A C 1
ATOM 605 O O . ILE A 1 84 ? 7.761 7.547 -9.595 1.00 95.50 84 ILE A O 1
ATOM 609 N N . ARG A 1 85 ? 7.916 5.439 -10.393 1.00 95.31 85 ARG A N 1
ATOM 610 C CA . ARG A 1 85 ? 6.843 4.859 -9.562 1.00 95.31 85 ARG A CA 1
ATOM 611 C C . ARG A 1 85 ? 7.096 5.111 -8.074 1.00 95.31 85 ARG A C 1
ATOM 613 O O . ARG A 1 85 ? 6.193 5.515 -7.344 1.00 95.31 85 ARG A O 1
ATOM 620 N N . LYS A 1 86 ? 8.358 4.985 -7.636 1.00 96.25 86 LYS A N 1
ATOM 621 C CA . LYS A 1 86 ? 8.767 5.287 -6.257 1.00 96.25 86 LYS A CA 1
ATOM 622 C C . LYS A 1 86 ? 8.447 6.723 -5.850 1.00 96.25 86 LYS A C 1
ATOM 624 O O . LYS A 1 86 ? 7.990 6.960 -4.728 1.00 96.25 86 LYS A O 1
ATOM 629 N N . LYS A 1 87 ? 8.707 7.685 -6.738 1.00 97.00 87 LYS A N 1
ATOM 630 C CA . LYS A 1 87 ? 8.440 9.109 -6.497 1.00 97.00 87 LYS A CA 1
ATOM 631 C C . LYS A 1 87 ? 6.949 9.418 -6.522 1.00 97.00 87 LYS A C 1
ATOM 633 O O . LYS A 1 87 ? 6.494 10.134 -5.636 1.00 97.00 87 LYS A O 1
ATOM 638 N N . GLU A 1 88 ? 6.205 8.872 -7.478 1.00 96.56 88 GLU A N 1
ATOM 639 C CA . GLU A 1 88 ? 4.749 9.044 -7.566 1.00 96.56 88 GLU A CA 1
ATOM 640 C C . GLU A 1 88 ? 4.064 8.572 -6.285 1.00 96.56 88 GLU A C 1
ATOM 642 O O . GLU A 1 88 ? 3.307 9.334 -5.689 1.00 96.56 88 GLU A O 1
ATOM 647 N N . GLN A 1 89 ? 4.439 7.401 -5.762 1.00 97.81 89 GLN A N 1
ATOM 648 C CA . GLN A 1 89 ? 3.853 6.893 -4.524 1.00 97.81 89 GLN A CA 1
ATOM 649 C C . GLN A 1 89 ? 4.156 7.782 -3.304 1.00 97.81 89 GLN A C 1
ATOM 651 O O . GLN A 1 89 ? 3.307 7.964 -2.429 1.00 97.81 89 GLN A O 1
ATOM 656 N N . ARG A 1 90 ? 5.355 8.379 -3.228 1.00 97.94 90 ARG A N 1
ATOM 657 C CA . ARG A 1 90 ? 5.684 9.358 -2.173 1.00 97.94 90 ARG A CA 1
ATOM 658 C C . ARG A 1 90 ? 4.896 10.659 -2.328 1.00 97.94 90 ARG A C 1
ATOM 660 O O . ARG A 1 90 ? 4.511 11.249 -1.321 1.00 97.94 90 ARG A O 1
ATOM 667 N N . ILE A 1 91 ? 4.661 11.105 -3.564 1.00 98.25 91 ILE A N 1
ATOM 668 C CA . ILE A 1 91 ? 3.835 12.281 -3.862 1.00 98.25 91 ILE A CA 1
ATOM 669 C C . ILE A 1 91 ? 2.388 12.016 -3.442 1.00 98.25 91 ILE A C 1
ATOM 671 O O . ILE A 1 91 ? 1.824 12.835 -2.719 1.00 98.25 91 ILE A O 1
ATOM 675 N N . ALA A 1 92 ? 1.822 10.864 -3.811 1.00 98.38 92 ALA A N 1
ATOM 676 C CA . ALA A 1 92 ? 0.491 10.438 -3.386 1.00 98.38 92 ALA A CA 1
ATOM 677 C C . ALA A 1 92 ? 0.387 10.387 -1.855 1.00 98.38 92 ALA A C 1
ATOM 679 O O . ALA A 1 92 ? -0.516 10.989 -1.281 1.00 98.38 92 ALA A O 1
ATOM 680 N N . ALA A 1 93 ? 1.377 9.798 -1.174 1.00 98.25 93 ALA A N 1
ATOM 681 C CA . ALA A 1 93 ? 1.426 9.775 0.288 1.00 98.25 93 ALA A CA 1
ATOM 682 C C . ALA A 1 93 ? 1.475 11.180 0.913 1.00 98.25 93 ALA A C 1
ATOM 684 O O . ALA A 1 93 ? 0.840 11.427 1.939 1.00 98.25 93 ALA A O 1
ATOM 685 N N . GLY A 1 94 ? 2.207 12.108 0.293 1.00 98.19 94 GLY A N 1
ATOM 686 C CA . GLY A 1 94 ? 2.253 13.509 0.703 1.00 98.19 94 GLY A CA 1
ATOM 687 C C . GLY A 1 94 ? 0.912 14.219 0.533 1.00 98.19 94 GLY A C 1
ATOM 688 O O . GLY A 1 94 ? 0.439 14.846 1.475 1.00 98.19 94 GLY A O 1
ATOM 689 N N . LEU A 1 95 ? 0.282 14.092 -0.637 1.00 98.00 95 LEU A N 1
ATOM 690 C CA . LEU A 1 95 ? -1.007 14.719 -0.949 1.00 98.00 95 LEU A CA 1
ATOM 691 C C . LEU A 1 95 ? -2.161 14.122 -0.130 1.00 98.00 95 LEU A C 1
ATOM 693 O O . LEU A 1 95 ? -3.026 14.857 0.333 1.00 98.00 95 LEU A O 1
ATOM 697 N N . GLY A 1 96 ? -2.147 12.807 0.093 1.00 97.88 96 GLY A N 1
ATOM 698 C CA . GLY A 1 96 ? -3.142 12.073 0.875 1.00 97.88 96 GLY A CA 1
ATOM 699 C C . GLY A 1 96 ? -2.913 12.106 2.387 1.00 97.88 96 GLY A C 1
ATOM 700 O O . GLY A 1 96 ? -3.686 11.505 3.129 1.00 97.88 96 GLY A O 1
ATOM 701 N N . HIS A 1 97 ? -1.869 12.797 2.858 1.00 97.62 97 HIS A N 1
ATOM 702 C CA . HIS A 1 97 ? -1.506 12.911 4.275 1.00 97.62 97 HIS A CA 1
ATOM 703 C C . HIS A 1 97 ? -1.314 11.545 4.967 1.00 97.62 97 HIS A C 1
ATOM 705 O O . HIS A 1 97 ? -1.767 11.336 6.096 1.00 97.62 97 HIS A O 1
ATOM 711 N N . TYR A 1 98 ? -0.646 10.599 4.303 1.00 98.44 98 TYR A N 1
ATOM 712 C CA . TYR A 1 98 ? -0.399 9.278 4.886 1.00 98.44 98 TYR A CA 1
ATOM 713 C C . TYR A 1 98 ? 0.528 9.414 6.101 1.00 98.44 98 TYR A C 1
ATOM 715 O O . TYR A 1 98 ? 1.412 10.268 6.144 1.00 98.44 98 TYR A O 1
ATOM 723 N N . ALA A 1 99 ? 0.376 8.543 7.094 1.00 98.31 99 ALA A N 1
ATOM 724 C CA . ALA A 1 99 ? 1.337 8.432 8.183 1.00 98.31 99 ALA A CA 1
ATOM 725 C C . ALA A 1 99 ? 2.667 7.877 7.656 1.00 98.31 99 ALA A C 1
ATOM 727 O O . ALA A 1 99 ? 3.734 8.444 7.910 1.00 98.31 99 ALA A O 1
ATOM 728 N N . SER A 1 100 ? 2.603 6.800 6.873 1.00 98.44 100 SER A N 1
ATOM 729 C CA . SER A 1 100 ? 3.765 6.224 6.206 1.00 98.44 100 SER A CA 1
ATOM 730 C C . SER A 1 100 ? 3.395 5.490 4.920 1.00 98.44 100 SER A C 1
ATOM 732 O O . SER A 1 100 ? 2.251 5.079 4.727 1.00 98.44 100 SER A O 1
ATOM 734 N N . VAL A 1 101 ? 4.375 5.310 4.041 1.00 98.62 101 VAL A N 1
ATOM 735 C CA . VAL A 1 101 ? 4.270 4.438 2.875 1.00 98.62 101 VAL A CA 1
ATOM 736 C C . VAL A 1 101 ? 5.510 3.559 2.763 1.00 98.62 101 VAL A C 1
ATOM 738 O O . VAL A 1 101 ? 6.639 4.024 2.946 1.00 98.62 101 VAL A O 1
ATOM 741 N N . ILE A 1 102 ? 5.286 2.277 2.492 1.00 98.81 102 ILE A N 1
ATOM 742 C CA . ILE A 1 102 ? 6.325 1.267 2.297 1.00 98.81 102 ILE A CA 1
ATOM 743 C C . ILE A 1 102 ? 6.235 0.773 0.862 1.00 98.81 102 ILE A C 1
ATOM 745 O O . ILE A 1 102 ? 5.162 0.405 0.400 1.00 98.81 102 ILE A O 1
ATOM 749 N N . GLN A 1 103 ? 7.360 0.724 0.165 1.00 98.56 103 GLN A N 1
ATOM 750 C CA . GLN A 1 103 ? 7.452 0.164 -1.178 1.00 98.56 103 GLN A CA 1
ATOM 751 C C . GLN A 1 103 ? 8.460 -0.977 -1.125 1.00 98.56 103 GLN A C 1
ATOM 753 O O . GLN A 1 103 ? 9.661 -0.738 -1.030 1.00 98.56 103 GLN A O 1
ATOM 758 N N . LEU A 1 104 ? 7.981 -2.221 -1.128 1.00 98.38 104 LEU A N 1
ATOM 759 C CA . LEU A 1 104 ? 8.805 -3.404 -0.854 1.00 98.38 104 LEU A CA 1
ATOM 760 C C . LEU A 1 104 ? 9.741 -3.783 -2.006 1.00 98.38 104 LEU A C 1
ATOM 762 O O . LEU A 1 104 ? 10.640 -4.591 -1.808 1.00 98.38 104 LEU A O 1
ATOM 766 N N . ALA A 1 105 ? 9.552 -3.191 -3.187 1.00 97.06 105 ALA A N 1
ATOM 767 C CA . ALA A 1 105 ? 10.437 -3.322 -4.342 1.00 97.06 105 ALA A CA 1
ATOM 768 C C . ALA A 1 105 ? 10.630 -4.760 -4.871 1.00 97.06 105 ALA A C 1
ATOM 770 O O . ALA A 1 105 ? 11.617 -5.041 -5.557 1.00 97.06 105 ALA A O 1
ATOM 771 N N . HIS A 1 106 ? 9.682 -5.670 -4.625 1.00 96.62 106 HIS A N 1
ATOM 772 C CA . HIS A 1 106 ? 9.718 -6.999 -5.240 1.00 96.62 106 HIS A CA 1
ATOM 773 C C . HIS A 1 106 ? 9.413 -6.906 -6.744 1.00 96.62 106 HIS A C 1
ATOM 775 O O . HIS A 1 106 ? 8.534 -6.150 -7.152 1.00 96.62 106 HIS A O 1
ATOM 781 N N . PRO A 1 107 ? 10.085 -7.658 -7.624 1.00 93.69 107 PRO A N 1
ATOM 782 C CA . PRO A 1 107 ? 9.646 -7.741 -9.013 1.00 93.69 107 PRO A CA 1
ATOM 783 C C . PRO A 1 107 ? 8.312 -8.496 -9.084 1.00 93.69 107 PRO A C 1
ATOM 785 O O . PRO A 1 107 ? 8.142 -9.505 -8.401 1.00 93.69 107 PRO A O 1
ATOM 788 N N . SER A 1 108 ? 7.381 -8.080 -9.950 1.00 91.06 108 SER A N 1
ATOM 789 C CA . SER A 1 108 ? 6.078 -8.760 -10.093 1.00 91.06 108 SER A CA 1
ATOM 790 C C . SER A 1 108 ? 6.228 -10.254 -10.415 1.00 91.06 108 SER A C 1
ATOM 792 O O . SER A 1 108 ? 5.440 -11.074 -9.958 1.00 91.06 108 SER A O 1
ATOM 794 N N . ALA A 1 109 ? 7.295 -10.634 -11.126 1.00 87.44 109 ALA A N 1
ATOM 795 C CA . ALA A 1 109 ? 7.613 -12.030 -11.418 1.00 87.44 109 ALA A CA 1
ATOM 796 C C . ALA A 1 109 ? 7.894 -12.884 -10.166 1.00 87.44 109 ALA A C 1
ATOM 798 O O . ALA A 1 109 ? 7.658 -14.088 -10.217 1.00 87.44 109 ALA A O 1
ATOM 799 N N . ALA A 1 110 ? 8.370 -12.295 -9.059 1.00 84.88 110 ALA A N 1
ATOM 800 C CA . ALA A 1 110 ? 8.620 -13.019 -7.807 1.00 84.88 110 ALA A CA 1
ATOM 801 C C . ALA A 1 110 ? 7.319 -13.455 -7.118 1.00 84.88 110 ALA A C 1
ATOM 803 O O . ALA A 1 110 ? 7.280 -14.523 -6.519 1.00 84.88 110 ALA A O 1
ATOM 804 N N . LEU A 1 111 ? 6.241 -12.676 -7.255 1.00 81.56 111 LEU A N 1
ATOM 805 C CA . LEU A 1 111 ? 4.917 -13.017 -6.716 1.00 81.56 111 LEU A CA 1
ATOM 806 C C . LEU A 1 111 ? 4.270 -14.210 -7.427 1.00 81.56 111 LEU A C 1
ATOM 808 O O . LEU A 1 111 ? 3.420 -14.884 -6.852 1.00 81.56 111 LEU A O 1
ATOM 812 N N . LEU A 1 112 ? 4.669 -14.457 -8.675 1.00 76.56 112 LEU A N 1
ATOM 813 C CA . LEU A 1 112 ? 4.158 -15.546 -9.506 1.00 76.56 112 LEU A CA 1
ATOM 814 C C . LEU A 1 112 ? 4.995 -16.832 -9.382 1.00 76.56 112 LEU A C 1
ATOM 816 O O . LEU A 1 112 ? 4.671 -17.830 -10.022 1.00 76.56 112 LEU A O 1
ATOM 820 N N . GLN A 1 113 ? 6.069 -16.824 -8.581 1.00 76.44 113 GLN A N 1
ATOM 821 C CA . GLN A 1 113 ? 6.840 -18.029 -8.262 1.00 76.44 113 GLN A CA 1
ATOM 822 C C . GLN A 1 113 ? 6.155 -18.856 -7.165 1.00 76.44 113 GLN A C 1
ATOM 824 O O . GLN A 1 113 ? 5.324 -18.359 -6.406 1.00 76.44 113 GLN A O 1
ATOM 829 N N . ASN A 1 114 ? 6.559 -20.123 -7.038 1.00 71.62 114 ASN A N 1
ATOM 830 C CA . ASN A 1 114 ? 6.015 -21.030 -6.021 1.00 71.62 114 ASN A CA 1
ATOM 831 C C . ASN A 1 114 ? 6.384 -20.640 -4.578 1.00 71.62 114 ASN A C 1
ATOM 833 O O . ASN A 1 114 ? 5.698 -21.071 -3.655 1.00 71.62 114 ASN A O 1
ATOM 837 N N . ASP A 1 115 ? 7.446 -19.852 -4.367 1.00 86.06 115 ASP A N 1
ATOM 838 C CA . ASP A 1 115 ? 7.874 -19.433 -3.030 1.00 86.06 115 ASP A CA 1
ATOM 839 C C . ASP A 1 115 ? 7.602 -17.944 -2.781 1.00 86.06 115 ASP A C 1
ATOM 841 O O . ASP A 1 115 ? 8.311 -17.065 -3.271 1.00 86.06 115 ASP A O 1
ATOM 845 N N . ARG A 1 116 ? 6.571 -17.676 -1.972 1.00 90.31 116 ARG A N 1
ATOM 846 C CA . ARG A 1 116 ? 6.154 -16.333 -1.538 1.00 90.31 116 ARG A CA 1
ATOM 847 C C . ARG A 1 116 ? 6.734 -15.937 -0.176 1.00 90.31 116 ARG A C 1
ATOM 849 O O . ARG A 1 116 ? 6.448 -14.844 0.318 1.00 90.31 116 ARG A O 1
ATOM 856 N N . SER A 1 117 ? 7.536 -16.802 0.449 1.00 93.06 117 SER A N 1
ATOM 857 C CA . SER A 1 117 ? 7.950 -16.667 1.852 1.00 93.06 117 SER A CA 1
ATOM 858 C C . SER A 1 117 ? 8.629 -15.333 2.190 1.00 93.06 117 SER A C 1
ATOM 860 O O . SER A 1 117 ? 8.307 -14.782 3.245 1.00 93.06 117 SER A O 1
ATOM 862 N N . PRO A 1 118 ? 9.511 -14.755 1.344 1.00 94.81 118 PRO A N 1
ATOM 863 C CA . PRO A 1 118 ? 10.135 -13.464 1.648 1.00 94.81 118 PRO A CA 1
ATOM 864 C C . PRO A 1 118 ? 9.126 -12.312 1.732 1.00 94.81 118 PRO A C 1
ATOM 866 O O . PRO A 1 118 ? 9.203 -11.483 2.637 1.00 94.81 118 PRO A O 1
ATOM 869 N N . ILE A 1 119 ? 8.147 -12.294 0.822 1.00 96.69 119 ILE A N 1
ATOM 870 C CA . ILE A 1 119 ? 7.090 -11.277 0.775 1.00 96.69 119 ILE A CA 1
ATOM 871 C C . ILE A 1 119 ? 6.182 -11.438 1.992 1.00 96.69 119 ILE A C 1
ATOM 873 O O . ILE A 1 119 ? 5.950 -10.475 2.718 1.00 96.69 119 ILE A O 1
ATOM 877 N N . VAL A 1 120 ? 5.734 -12.667 2.267 1.00 97.56 120 VAL A N 1
ATOM 878 C CA . VAL A 1 120 ? 4.906 -12.979 3.441 1.00 97.56 120 VAL A CA 1
ATOM 879 C C . VAL A 1 120 ? 5.614 -12.569 4.736 1.00 97.56 120 VAL A C 1
ATOM 881 O O . VAL A 1 120 ? 4.993 -11.962 5.604 1.00 97.56 120 VAL A O 1
ATOM 884 N N . ALA A 1 121 ? 6.917 -12.833 4.867 1.00 97.50 121 ALA A N 1
ATOM 885 C CA . ALA A 1 121 ? 7.688 -12.448 6.047 1.00 97.50 121 ALA A CA 1
ATOM 886 C C . ALA A 1 121 ? 7.765 -10.924 6.238 1.00 97.50 121 ALA A C 1
ATOM 888 O O . ALA A 1 121 ? 7.692 -10.448 7.370 1.00 97.50 121 ALA A O 1
ATOM 889 N N . ASP A 1 122 ? 7.901 -10.147 5.161 1.00 98.38 122 ASP A N 1
ATOM 890 C CA . ASP A 1 122 ? 7.865 -8.684 5.244 1.00 98.38 122 ASP A CA 1
ATOM 891 C C . ASP A 1 122 ? 6.468 -8.170 5.614 1.00 98.38 122 ASP A C 1
ATOM 893 O O . ASP A 1 122 ? 6.350 -7.308 6.486 1.00 98.38 122 ASP A O 1
ATOM 897 N N . LEU A 1 123 ? 5.410 -8.744 5.032 1.00 98.62 123 LEU A N 1
ATOM 898 C CA . LEU A 1 123 ? 4.025 -8.392 5.356 1.00 98.62 123 LEU A CA 1
ATOM 899 C C . LEU A 1 123 ? 3.681 -8.686 6.823 1.00 98.62 123 LEU A C 1
ATOM 901 O O . LEU A 1 123 ? 3.051 -7.850 7.465 1.00 98.62 123 LEU A O 1
ATOM 905 N N . VAL A 1 124 ? 4.144 -9.811 7.383 1.00 98.50 124 VAL A N 1
ATOM 906 C CA . VAL A 1 124 ? 3.981 -10.120 8.817 1.00 98.50 124 VAL A CA 1
ATOM 907 C C . VAL A 1 124 ? 4.614 -9.028 9.679 1.00 98.50 124 VAL A C 1
ATOM 909 O O . VAL A 1 124 ? 3.926 -8.462 10.523 1.00 98.50 124 VAL A O 1
ATOM 912 N N . LYS A 1 125 ? 5.878 -8.654 9.425 1.00 98.12 125 LYS A N 1
ATOM 913 C CA . LYS A 1 125 ? 6.558 -7.590 10.193 1.00 98.12 125 LYS A CA 1
ATOM 914 C C . LYS A 1 125 ? 5.793 -6.267 10.140 1.00 98.12 125 LYS A C 1
ATOM 916 O O . LYS A 1 125 ? 5.696 -5.566 11.149 1.00 98.12 125 LYS A O 1
ATOM 921 N N . ILE A 1 126 ? 5.277 -5.909 8.961 1.00 98.69 126 ILE A N 1
ATOM 922 C CA . ILE A 1 126 ? 4.505 -4.679 8.767 1.00 98.69 126 ILE A CA 1
ATOM 923 C C . ILE A 1 126 ? 3.208 -4.741 9.568 1.00 98.69 126 ILE A C 1
ATOM 925 O O . ILE A 1 126 ? 2.934 -3.818 10.330 1.00 98.69 126 ILE A O 1
ATOM 929 N N . LEU A 1 127 ? 2.439 -5.822 9.440 1.00 98.69 127 LEU A N 1
ATOM 930 C CA . LEU A 1 127 ? 1.157 -5.986 10.123 1.00 98.69 127 LEU A CA 1
ATOM 931 C C . LEU A 1 127 ? 1.320 -6.038 11.649 1.00 98.69 127 LEU A C 1
ATOM 933 O O . LEU A 1 127 ? 0.566 -5.382 12.363 1.00 98.69 127 LEU A O 1
ATOM 937 N N . GLU A 1 128 ? 2.342 -6.730 12.161 1.00 97.62 128 GLU A N 1
ATOM 938 C CA . GLU A 1 128 ? 2.650 -6.782 13.598 1.00 97.62 128 GLU A CA 1
ATOM 939 C C . GLU A 1 128 ? 3.029 -5.420 14.182 1.00 97.62 128 GLU A C 1
ATOM 941 O O . GLU A 1 128 ? 2.766 -5.164 15.363 1.00 97.62 128 GLU A O 1
ATOM 946 N N . THR A 1 129 ? 3.648 -4.568 13.361 1.00 98.00 129 THR A N 1
ATOM 947 C CA . THR A 1 129 ? 4.052 -3.214 13.744 1.00 98.00 129 THR A CA 1
ATOM 948 C C . THR A 1 129 ? 2.889 -2.238 13.641 1.00 98.00 129 THR A C 1
ATOM 950 O O . THR A 1 129 ? 2.665 -1.466 14.567 1.00 98.00 129 THR A O 1
ATOM 953 N N . ALA A 1 130 ? 2.160 -2.262 12.525 1.00 98.19 130 ALA A N 1
ATOM 954 C CA . ALA A 1 130 ? 1.090 -1.320 12.232 1.00 98.19 130 ALA A CA 1
ATOM 955 C C . ALA A 1 130 ? -0.171 -1.589 13.054 1.00 98.19 130 ALA A C 1
ATOM 957 O O . ALA A 1 130 ? -0.836 -0.640 13.451 1.00 98.19 130 ALA A O 1
ATOM 958 N N . ARG A 1 131 ? -0.502 -2.871 13.277 1.00 98.06 131 ARG A N 1
ATOM 959 C CA . ARG A 1 131 ? -1.723 -3.343 13.957 1.00 98.06 131 ARG A CA 1
ATOM 960 C C . ARG A 1 131 ? -2.963 -2.511 13.599 1.00 98.06 131 ARG A C 1
ATOM 962 O O . ARG A 1 131 ? -3.610 -1.959 14.493 1.00 98.06 131 ARG A O 1
ATOM 969 N N . PRO A 1 132 ? -3.275 -2.378 12.298 1.00 98.25 132 PRO A N 1
ATOM 970 C CA . PRO A 1 132 ? -4.375 -1.535 11.872 1.00 98.25 132 PRO A CA 1
ATOM 971 C C . PRO A 1 132 ? -5.698 -2.110 12.379 1.00 98.25 132 PRO A C 1
ATOM 973 O O . PRO A 1 132 ? -5.861 -3.323 12.505 1.00 98.25 132 PRO A O 1
ATOM 976 N N . GLN A 1 133 ? -6.666 -1.235 12.631 1.00 98.44 133 GLN A N 1
ATOM 977 C CA . GLN A 1 133 ? -8.040 -1.648 12.911 1.00 98.44 133 GLN A CA 1
ATOM 978 C C . GLN A 1 133 ? -8.714 -2.119 11.621 1.00 98.44 133 GLN A C 1
ATOM 980 O O . GLN A 1 133 ? -9.389 -3.146 11.630 1.00 98.44 133 GLN A O 1
ATOM 985 N N . VAL A 1 134 ? -8.459 -1.404 10.518 1.00 98.75 134 VAL A N 1
ATOM 986 C CA . VAL A 1 134 ? -9.031 -1.679 9.197 1.00 98.75 134 VAL A CA 1
ATOM 987 C C . VAL A 1 134 ? -7.924 -1.920 8.174 1.00 98.75 134 VAL A C 1
ATOM 989 O O . VAL A 1 134 ? -7.001 -1.110 8.037 1.00 98.75 134 VAL A O 1
ATOM 992 N N . LEU A 1 135 ? -8.027 -3.027 7.443 1.00 98.81 135 LEU A N 1
ATOM 993 C CA . LEU A 1 135 ? -7.099 -3.419 6.388 1.00 98.81 135 LEU A CA 1
ATOM 994 C C . LEU A 1 135 ? -7.814 -3.476 5.033 1.00 98.81 135 LEU A C 1
ATOM 996 O O . LEU A 1 135 ? -8.822 -4.165 4.895 1.00 98.81 135 LEU A O 1
ATOM 1000 N N . TYR A 1 136 ? -7.264 -2.793 4.031 1.00 98.81 136 TYR A N 1
ATOM 1001 C CA . TYR A 1 136 ? -7.755 -2.803 2.651 1.00 98.81 136 TYR A CA 1
ATOM 1002 C C . TYR A 1 136 ? -6.788 -3.579 1.761 1.00 98.81 136 TYR A C 1
ATOM 1004 O O . TYR A 1 136 ? -5.591 -3.279 1.727 1.00 98.81 136 TYR A O 1
ATOM 1012 N N . LEU A 1 137 ? -7.311 -4.573 1.052 1.00 98.69 137 LEU A N 1
ATOM 1013 C CA . LEU A 1 137 ? -6.574 -5.479 0.179 1.00 98.69 137 LEU A CA 1
ATOM 1014 C C . LEU A 1 137 ? -7.226 -5.524 -1.203 1.00 98.69 137 LEU A C 1
ATOM 1016 O O . LEU A 1 137 ? -8.370 -5.111 -1.385 1.00 98.69 137 LEU A O 1
ATOM 1020 N N . HIS A 1 138 ? -6.526 -6.123 -2.158 1.00 98.12 138 HIS A N 1
ATOM 1021 C CA . HIS A 1 138 ? -7.147 -6.636 -3.380 1.00 98.12 138 HIS A CA 1
ATOM 1022 C C . HIS A 1 138 ? -8.256 -7.654 -3.070 1.00 98.12 138 HIS A C 1
ATOM 1024 O O . HIS A 1 138 ? -8.277 -8.267 -2.001 1.00 98.12 138 HIS A O 1
ATOM 1030 N N . ASN A 1 139 ? -9.182 -7.862 -4.004 1.00 94.62 139 ASN A N 1
ATOM 1031 C CA . ASN A 1 139 ? -10.290 -8.809 -3.850 1.00 94.62 139 ASN A CA 1
ATOM 1032 C C . ASN A 1 139 ? -10.033 -10.127 -4.625 1.00 94.62 139 ASN A C 1
ATOM 1034 O O . ASN A 1 139 ? -9.273 -10.135 -5.593 1.00 94.62 139 ASN A O 1
ATOM 1038 N N . PRO A 1 140 ? -10.650 -11.261 -4.233 1.00 93.25 140 PRO A N 1
ATOM 1039 C CA . PRO A 1 140 ? -10.403 -12.565 -4.867 1.00 93.25 140 PRO A CA 1
ATOM 1040 C C . PRO A 1 140 ? -10.964 -12.699 -6.292 1.00 93.25 140 PRO A C 1
ATOM 1042 O O . PRO A 1 140 ? -10.667 -13.679 -6.970 1.00 93.25 140 PRO A O 1
ATOM 1045 N N . ALA A 1 141 ? -11.783 -11.745 -6.730 1.00 92.38 141 ALA A N 1
ATOM 1046 C CA . ALA A 1 141 ? -12.399 -11.673 -8.049 1.00 92.38 141 ALA A CA 1
ATOM 1047 C C . ALA A 1 141 ? -11.644 -10.740 -9.021 1.00 92.38 141 ALA A C 1
ATOM 1049 O O . ALA A 1 141 ? -12.082 -10.569 -10.162 1.00 92.38 141 ALA A O 1
ATOM 1050 N N . ASP A 1 142 ? -10.518 -10.155 -8.599 1.00 94.75 142 ASP A N 1
ATOM 1051 C CA . ASP A 1 142 ? -9.722 -9.252 -9.427 1.00 94.75 142 ASP A CA 1
ATOM 1052 C C . ASP A 1 142 ? -9.158 -9.961 -10.675 1.00 94.75 142 ASP A C 1
ATOM 1054 O O . ASP A 1 142 ? -8.728 -11.118 -10.637 1.00 94.75 142 ASP A O 1
ATOM 1058 N N . ARG A 1 143 ? -9.165 -9.262 -11.813 1.00 94.06 143 ARG A N 1
ATOM 1059 C CA . ARG A 1 143 ? -8.730 -9.804 -13.109 1.00 94.06 143 ARG A CA 1
ATOM 1060 C C . ARG A 1 143 ? -7.215 -9.775 -13.309 1.00 94.06 143 ARG A C 1
ATOM 1062 O O . ARG A 1 143 ? -6.729 -10.377 -14.269 1.00 94.06 143 ARG A O 1
ATOM 1069 N N . HIS A 1 144 ? -6.460 -9.106 -12.442 1.00 94.12 144 HIS A N 1
ATOM 1070 C CA . HIS A 1 144 ? -5.009 -9.031 -12.523 1.00 94.12 144 HIS A CA 1
ATOM 1071 C C . HIS A 1 144 ? -4.337 -10.175 -11.743 1.00 94.12 144 HIS A C 1
ATOM 1073 O O . HIS A 1 144 ? -4.444 -10.248 -10.517 1.00 94.12 144 HIS A O 1
ATOM 1079 N N . PRO A 1 145 ? -3.495 -11.007 -12.389 1.00 93.50 145 PRO A N 1
ATOM 1080 C CA . PRO A 1 145 ? -2.788 -12.088 -11.695 1.00 93.50 145 PRO A CA 1
ATOM 1081 C C . PRO A 1 145 ? -1.915 -11.632 -10.513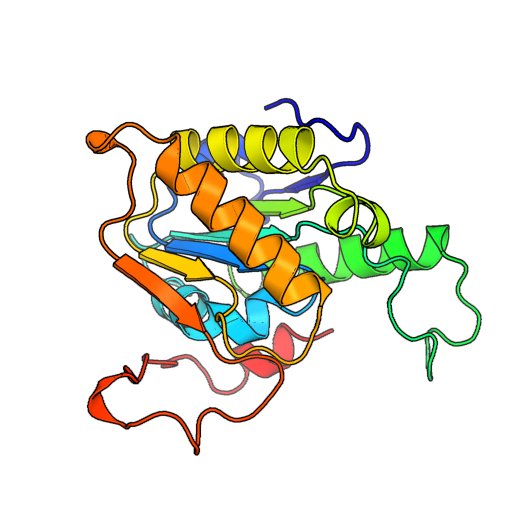 1.00 93.50 145 PRO A C 1
ATOM 1083 O O . PRO A 1 145 ? -1.881 -12.298 -9.481 1.00 93.50 145 PRO A O 1
ATOM 1086 N N . THR A 1 146 ? -1.229 -10.488 -10.627 1.00 95.06 146 THR A N 1
ATOM 1087 C CA . THR A 1 146 ? -0.418 -9.928 -9.536 1.00 95.06 146 THR A CA 1
ATOM 1088 C C . THR A 1 146 ? -1.271 -9.490 -8.342 1.00 95.06 146 THR A C 1
ATOM 1090 O O . THR A 1 146 ? -0.836 -9.682 -7.209 1.00 95.06 146 THR A O 1
ATOM 1093 N N . HIS A 1 147 ? -2.480 -8.955 -8.560 1.00 96.50 147 HIS A N 1
ATOM 1094 C CA . HIS A 1 147 ? -3.378 -8.547 -7.469 1.00 96.50 147 HIS A CA 1
ATOM 1095 C C . HIS A 1 147 ? -3.799 -9.767 -6.650 1.00 96.50 147 HIS A C 1
ATOM 1097 O O . HIS A 1 147 ? -3.666 -9.772 -5.426 1.00 96.50 147 HIS A O 1
ATOM 1103 N N . ILE A 1 148 ? -4.181 -10.850 -7.337 1.00 95.56 148 ILE A N 1
ATOM 1104 C CA . ILE A 1 148 ? -4.493 -12.135 -6.704 1.00 95.56 148 ILE A CA 1
ATOM 1105 C C . ILE A 1 148 ? -3.278 -12.699 -5.957 1.00 95.56 148 ILE A C 1
ATOM 1107 O O . ILE A 1 148 ? -3.406 -13.145 -4.818 1.00 95.56 148 ILE A O 1
ATOM 1111 N N . ALA A 1 149 ? -2.081 -12.653 -6.547 1.00 95.94 149 ALA A N 1
ATOM 1112 C CA . ALA A 1 149 ? -0.871 -13.143 -5.888 1.00 95.94 149 ALA A CA 1
ATOM 1113 C C . ALA A 1 149 ? -0.535 -12.362 -4.601 1.00 95.94 149 ALA A C 1
ATOM 1115 O O . ALA A 1 149 ? -0.165 -12.969 -3.593 1.00 95.94 149 ALA A O 1
ATOM 1116 N N . VAL A 1 150 ? -0.707 -11.035 -4.609 1.00 97.44 150 VAL A N 1
ATOM 1117 C CA . VAL A 1 150 ? -0.542 -10.190 -3.415 1.00 97.44 150 VAL A CA 1
ATOM 1118 C C . VAL A 1 150 ? -1.613 -10.492 -2.373 1.00 97.44 150 VAL A C 1
ATOM 1120 O O . VAL A 1 150 ? -1.268 -10.672 -1.208 1.00 97.44 150 VAL A O 1
ATOM 1123 N N . LEU A 1 151 ? -2.879 -10.636 -2.774 1.00 97.81 151 LEU A N 1
ATOM 1124 C CA . LEU A 1 151 ? -3.956 -11.034 -1.867 1.00 97.81 151 LEU A CA 1
ATOM 1125 C C . LEU A 1 151 ? -3.632 -12.352 -1.149 1.00 97.81 151 LEU A C 1
ATOM 1127 O O . LEU A 1 151 ? -3.764 -12.438 0.070 1.00 97.81 151 LEU A O 1
ATOM 1131 N N . LEU A 1 152 ? -3.162 -13.368 -1.878 1.00 96.69 152 LEU A N 1
ATOM 1132 C CA . LEU A 1 152 ? -2.775 -14.651 -1.285 1.00 96.69 152 LEU A CA 1
ATOM 1133 C C . LEU A 1 152 ? -1.632 -14.492 -0.272 1.00 96.69 152 LEU A C 1
ATOM 1135 O O . LEU A 1 152 ? -1.703 -15.064 0.816 1.00 96.69 152 LEU A O 1
ATOM 1139 N N . ALA A 1 153 ? -0.622 -13.673 -0.583 1.00 97.69 153 ALA A N 1
ATOM 1140 C CA . ALA A 1 153 ? 0.461 -13.368 0.350 1.00 97.69 153 ALA A CA 1
ATOM 1141 C C . ALA A 1 153 ? -0.040 -12.627 1.608 1.00 97.69 153 ALA A C 1
ATOM 1143 O O . ALA A 1 153 ? 0.414 -12.914 2.716 1.00 97.69 153 ALA A O 1
ATOM 1144 N N . CYS A 1 154 ? -1.005 -11.715 1.463 1.00 98.38 154 CYS A N 1
ATOM 1145 C CA . CYS A 1 154 ? -1.651 -11.037 2.587 1.00 98.38 154 CYS A CA 1
ATOM 1146 C C . CYS A 1 154 ? -2.441 -12.013 3.466 1.00 98.38 154 CYS A C 1
ATOM 1148 O O . CYS A 1 154 ? -2.315 -11.956 4.688 1.00 98.38 154 CYS A O 1
ATOM 1150 N N . ILE A 1 155 ? -3.207 -12.935 2.874 1.00 97.75 155 ILE A N 1
ATOM 1151 C CA . ILE A 1 155 ? -3.957 -13.961 3.617 1.00 97.75 155 ILE A CA 1
ATOM 1152 C C . ILE A 1 155 ? -2.998 -14.853 4.415 1.00 97.75 155 ILE A C 1
ATOM 1154 O O . ILE A 1 155 ? -3.221 -15.087 5.602 1.00 97.75 155 ILE A O 1
ATOM 1158 N N . GLU A 1 156 ? -1.902 -15.306 3.806 1.00 97.50 156 GLU A N 1
ATOM 1159 C CA . GLU A 1 156 ? -0.878 -16.082 4.513 1.00 97.50 156 GLU A CA 1
ATOM 1160 C C . GLU A 1 156 ? -0.217 -15.303 5.651 1.00 97.50 156 GLU A C 1
ATOM 1162 O O . GLU A 1 156 ? 0.047 -15.868 6.714 1.00 97.50 156 GLU A O 1
ATOM 1167 N N . ALA A 1 157 ? 0.060 -14.012 5.449 1.00 98.31 157 ALA A N 1
ATOM 1168 C CA . ALA A 1 157 ? 0.612 -13.162 6.495 1.00 98.31 157 ALA A CA 1
ATOM 1169 C C . ALA A 1 157 ? -0.376 -13.014 7.662 1.00 98.31 157 ALA A C 1
ATOM 1171 O O . ALA A 1 157 ? 0.015 -13.212 8.809 1.00 98.31 157 ALA A O 1
ATOM 1172 N N . LEU A 1 158 ? -1.660 -12.763 7.379 1.00 98.38 158 LEU A N 1
ATOM 1173 C CA . LEU A 1 158 ? -2.723 -12.672 8.386 1.00 98.38 158 LEU A CA 1
ATOM 1174 C C . LEU A 1 158 ? -2.876 -13.968 9.193 1.00 98.38 158 LEU A C 1
ATOM 1176 O O . LEU A 1 158 ? -3.016 -13.916 10.413 1.00 98.38 158 LEU A O 1
ATOM 1180 N N . GLN A 1 159 ? -2.785 -15.131 8.541 1.00 97.56 159 GLN A N 1
ATOM 1181 C CA . GLN A 1 159 ? -2.839 -16.441 9.207 1.00 97.56 159 GLN A CA 1
ATOM 1182 C C . GLN A 1 159 ? -1.654 -16.696 10.150 1.00 97.56 159 GLN A C 1
ATOM 1184 O O . GLN A 1 159 ? -1.766 -17.509 11.067 1.00 97.56 159 GLN A O 1
ATOM 1189 N N . LYS A 1 160 ? -0.520 -16.018 9.936 1.00 98.00 160 LYS A N 1
ATOM 1190 C CA . LYS A 1 160 ? 0.667 -16.104 10.801 1.00 98.00 160 LYS A CA 1
ATOM 1191 C C . LYS A 1 160 ? 0.616 -15.138 11.986 1.00 98.00 160 LYS A C 1
ATOM 1193 O O . LYS A 1 160 ? 1.423 -15.291 12.901 1.00 98.00 160 LYS A O 1
ATOM 1198 N N . LEU A 1 161 ? -0.296 -14.162 11.989 1.00 97.12 161 LEU A N 1
ATOM 1199 C CA . LEU A 1 161 ? -0.413 -13.205 13.087 1.00 97.12 161 LEU A CA 1
ATOM 1200 C C . LEU A 1 161 ? -1.045 -13.849 14.328 1.00 97.12 161 LEU A C 1
ATOM 1202 O O . LEU A 1 161 ? -2.016 -14.606 14.208 1.00 97.12 161 LEU A O 1
ATOM 1206 N N . PRO A 1 162 ? -0.583 -13.490 15.541 1.00 94.50 162 PRO A N 1
ATOM 1207 C CA . PRO A 1 162 ? -1.329 -13.809 16.750 1.00 94.50 162 PRO A CA 1
ATOM 1208 C C . PRO A 1 162 ? -2.695 -13.110 16.715 1.00 94.50 162 PRO A C 1
ATOM 1210 O O . PRO A 1 162 ? -2.819 -12.006 16.187 1.00 94.50 162 PRO A O 1
ATOM 1213 N N . SER A 1 163 ? -3.720 -13.705 17.335 1.00 92.38 163 SER A N 1
ATOM 1214 C CA . SER A 1 163 ? -5.088 -13.155 17.324 1.00 92.38 163 SER A CA 1
ATOM 1215 C C . SER A 1 163 ? -5.173 -11.709 17.830 1.00 92.38 163 SER A C 1
ATOM 1217 O O . SER A 1 163 ? -6.022 -10.954 17.379 1.00 92.38 163 SER A O 1
ATOM 1219 N N . SER A 1 164 ? -4.277 -11.297 18.733 1.00 91.44 164 SER A N 1
ATOM 1220 C CA . SER A 1 164 ? -4.204 -9.927 19.261 1.00 91.44 164 SER A CA 1
ATOM 1221 C C . SER A 1 164 ? -3.623 -8.892 18.289 1.00 91.44 164 SER A C 1
ATOM 1223 O O . SER A 1 164 ? -3.671 -7.699 18.585 1.00 91.44 164 SER A O 1
ATOM 1225 N N . ALA A 1 165 ? -3.049 -9.328 17.166 1.00 92.00 165 ALA A N 1
ATOM 1226 C CA . ALA A 1 165 ? -2.497 -8.471 16.118 1.00 92.00 165 ALA A CA 1
ATOM 1227 C C . ALA A 1 165 ? -3.311 -8.520 14.813 1.00 92.00 165 ALA A C 1
ATOM 1229 O O . ALA A 1 165 ? -2.949 -7.833 13.860 1.00 92.00 165 ALA A O 1
ATOM 1230 N N . GLN A 1 166 ? -4.384 -9.317 14.751 1.00 95.81 166 GLN A N 1
ATOM 1231 C CA . GLN A 1 166 ? -5.258 -9.345 13.580 1.00 95.81 166 GLN A CA 1
ATOM 1232 C C . GLN A 1 166 ? -6.105 -8.062 13.502 1.00 95.81 166 GLN A C 1
ATOM 1234 O O . GLN A 1 166 ? -6.577 -7.590 14.542 1.00 95.81 166 GLN A O 1
ATOM 1239 N N . PRO A 1 167 ? -6.317 -7.498 12.297 1.00 97.94 167 PRO A N 1
ATOM 1240 C CA . PRO A 1 167 ? -7.238 -6.383 12.107 1.00 97.94 167 PRO A CA 1
ATOM 1241 C C . PRO A 1 167 ? -8.663 -6.758 12.518 1.00 97.94 167 PRO A C 1
ATOM 1243 O O . PRO A 1 167 ? -9.061 -7.919 12.419 1.00 97.94 167 PRO A O 1
ATOM 1246 N N . GLN A 1 168 ? -9.441 -5.766 12.947 1.00 97.81 168 GLN A N 1
ATOM 1247 C CA . GLN A 1 168 ? -10.859 -5.964 13.265 1.00 97.81 168 GLN A CA 1
ATOM 1248 C C . GLN A 1 168 ? -11.678 -6.147 11.987 1.00 97.81 168 GLN A C 1
ATOM 1250 O O . GLN A 1 168 ? -12.616 -6.940 11.956 1.00 97.81 168 GLN A O 1
ATOM 1255 N N . GLU A 1 169 ? -11.289 -5.434 10.930 1.00 98.06 169 GLU A N 1
ATOM 1256 C CA . GLU A 1 169 ? -11.950 -5.447 9.633 1.00 98.06 169 GLU A CA 1
ATOM 1257 C C . GLU A 1 169 ? -10.919 -5.645 8.519 1.00 98.06 169 GLU A C 1
ATOM 1259 O O . GLU A 1 169 ? -9.856 -5.017 8.508 1.00 98.06 169 GLU A O 1
ATOM 1264 N N . VAL A 1 170 ? -11.245 -6.520 7.566 1.00 98.19 170 VAL A N 1
ATOM 1265 C CA . VAL A 1 170 ? -10.449 -6.758 6.359 1.00 98.19 170 VAL A CA 1
ATOM 1266 C C . VAL A 1 170 ? -11.378 -6.687 5.155 1.00 98.19 170 VAL A C 1
ATOM 1268 O O . VAL A 1 170 ? -12.331 -7.459 5.061 1.00 98.19 170 VAL A O 1
ATOM 1271 N N . TYR A 1 171 ? -11.081 -5.778 4.233 1.00 97.75 171 TYR A N 1
ATOM 1272 C CA . TYR A 1 171 ? -11.849 -5.559 3.014 1.00 97.75 171 TYR A CA 1
ATOM 1273 C C . TYR A 1 171 ? -11.051 -6.002 1.789 1.00 97.75 171 TYR A C 1
ATOM 1275 O O . TYR A 1 171 ? -9.889 -5.629 1.634 1.00 97.75 171 TYR A O 1
ATOM 1283 N N . GLY A 1 172 ? -11.689 -6.783 0.915 1.00 96.62 172 GLY A N 1
ATOM 1284 C CA . GLY A 1 172 ? -11.231 -6.991 -0.457 1.00 96.62 172 GLY A CA 1
ATOM 1285 C C . GLY A 1 172 ? -11.911 -5.968 -1.356 1.00 96.62 172 GLY A C 1
ATOM 1286 O O . GLY A 1 172 ? -13.125 -6.029 -1.539 1.00 96.62 172 GLY A O 1
ATOM 1287 N N . CYS A 1 173 ? -11.141 -5.028 -1.888 1.00 96.06 173 CYS A N 1
ATOM 1288 C CA . CYS A 1 173 ? -11.651 -3.873 -2.612 1.00 96.06 173 CYS A CA 1
ATOM 1289 C C . CYS A 1 173 ? -11.587 -4.067 -4.130 1.00 96.06 173 CYS A C 1
ATOM 1291 O O . CYS A 1 173 ? -10.733 -4.787 -4.655 1.00 96.06 173 CYS A O 1
ATOM 1293 N N . GLU A 1 174 ? -12.510 -3.417 -4.830 1.00 93.25 174 GLU A N 1
ATOM 1294 C CA . GLU A 1 174 ? -12.572 -3.393 -6.289 1.00 93.25 174 GLU A CA 1
ATOM 1295 C C . GLU A 1 174 ? -11.403 -2.590 -6.878 1.00 93.25 174 GLU A C 1
ATOM 1297 O O . GLU A 1 174 ? -11.128 -1.476 -6.433 1.00 93.25 174 GLU A O 1
ATOM 1302 N N . VAL A 1 175 ? -10.725 -3.157 -7.883 1.00 93.25 175 VAL A N 1
ATOM 1303 C CA . VAL A 1 175 ? -9.679 -2.475 -8.665 1.00 93.25 175 VAL A CA 1
ATOM 1304 C C . VAL A 1 175 ? -9.833 -2.825 -10.137 1.00 93.25 175 VAL A C 1
ATOM 1306 O O . VAL A 1 175 ? -10.267 -1.984 -10.923 1.00 93.25 175 VAL A O 1
ATOM 1309 N N . TRP A 1 176 ? -9.514 -4.068 -10.531 1.00 91.19 176 TRP A N 1
ATOM 1310 C CA . TRP A 1 176 ? -9.608 -4.477 -11.929 1.00 91.19 176 TRP A CA 1
ATOM 1311 C C . TRP A 1 176 ? -10.705 -5.514 -12.163 1.00 91.19 176 TRP A C 1
ATOM 1313 O O . TRP A 1 176 ? -10.537 -6.713 -11.941 1.00 91.19 176 TRP A O 1
ATOM 1323 N N . GLY A 1 177 ? -11.813 -5.034 -12.725 1.00 84.25 177 GLY A N 1
ATOM 1324 C CA . GLY A 1 177 ? -12.991 -5.834 -13.032 1.00 84.25 177 GLY A CA 1
ATOM 1325 C C . GLY A 1 177 ? -14.150 -5.469 -12.117 1.00 84.25 177 GLY A C 1
ATOM 1326 O O . GLY A 1 177 ? -13.979 -5.373 -10.911 1.00 84.25 177 GLY A O 1
ATOM 1327 N N . ASP A 1 178 ? -15.310 -5.292 -12.738 1.00 81.75 178 ASP A N 1
ATOM 1328 C CA . ASP A 1 178 ? -16.549 -4.901 -12.073 1.00 81.75 178 ASP A CA 1
ATOM 1329 C C . ASP A 1 178 ? -17.072 -6.001 -11.132 1.00 81.75 178 ASP A C 1
ATOM 1331 O O . ASP A 1 178 ? -16.960 -7.200 -11.439 1.00 81.75 178 ASP A O 1
ATOM 1335 N N . LEU A 1 179 ? -17.656 -5.586 -10.008 1.00 87.00 179 LEU A N 1
ATOM 1336 C CA . LEU A 1 179 ? -18.331 -6.436 -9.028 1.00 87.00 179 LEU A CA 1
ATOM 1337 C C . LEU A 1 179 ? -19.840 -6.593 -9.284 1.00 87.00 179 LEU A C 1
ATOM 1339 O O . LEU A 1 179 ? -20.493 -7.289 -8.512 1.00 87.00 179 LEU A O 1
ATOM 1343 N N . ASP A 1 180 ? -20.393 -6.048 -10.372 1.00 86.50 180 ASP A N 1
ATOM 1344 C CA . ASP A 1 180 ? -21.813 -6.147 -10.769 1.00 86.50 180 ASP A CA 1
ATOM 1345 C C . ASP A 1 180 ? -22.391 -7.580 -10.769 1.00 86.50 180 ASP A C 1
ATOM 1347 O O . ASP A 1 180 ? -23.599 -7.790 -10.631 1.00 86.50 180 ASP A O 1
ATOM 1351 N N . TRP A 1 181 ? -21.542 -8.598 -10.934 1.00 88.44 181 TRP A N 1
ATOM 1352 C CA . TRP A 1 181 ? -21.935 -10.011 -10.918 1.00 88.44 181 TRP A CA 1
ATOM 1353 C C . TRP A 1 181 ? -21.922 -10.643 -9.515 1.00 88.44 181 TRP A C 1
ATOM 1355 O O . TRP A 1 181 ? -22.445 -11.748 -9.334 1.00 88.44 181 TRP A O 1
ATOM 1365 N N . VAL A 1 182 ? -21.321 -9.978 -8.526 1.00 88.56 182 VAL A N 1
ATOM 1366 C CA . VAL A 1 182 ? -21.274 -10.421 -7.131 1.00 88.56 182 VAL A CA 1
ATOM 1367 C C . VAL A 1 182 ? -22.607 -10.068 -6.460 1.00 88.56 182 VAL A C 1
ATOM 1369 O O . VAL A 1 182 ? -23.080 -8.937 -6.576 1.00 88.56 182 VAL A O 1
ATOM 1372 N N . PRO A 1 183 ? -23.251 -11.001 -5.733 1.00 91.88 183 PRO A N 1
ATOM 1373 C CA . PRO A 1 183 ? -24.494 -10.698 -5.034 1.00 91.88 183 PRO A CA 1
ATOM 1374 C C . PRO A 1 183 ? -24.325 -9.516 -4.077 1.00 91.88 183 PRO A C 1
ATOM 1376 O O . PRO A 1 183 ? -23.391 -9.502 -3.278 1.00 91.88 183 PRO A O 1
ATOM 1379 N N . SER A 1 184 ? -25.270 -8.573 -4.078 1.00 89.38 184 SER A N 1
ATOM 1380 C CA . SER A 1 184 ? -25.205 -7.37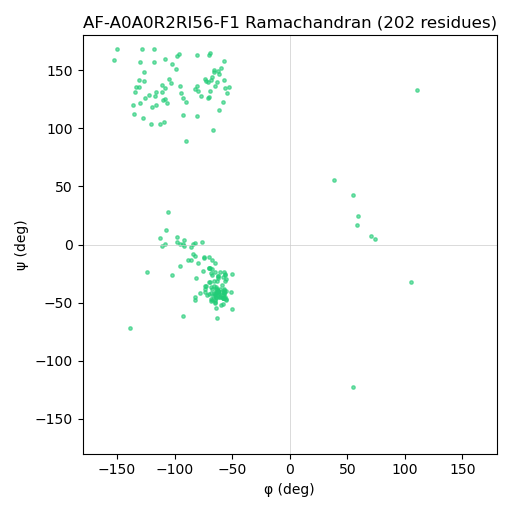1 -3.229 1.00 89.38 184 SER A CA 1
ATOM 1381 C C . SER A 1 184 ? -25.085 -7.674 -1.731 1.00 89.38 184 SER A C 1
ATOM 1383 O O . SER A 1 184 ? -24.534 -6.876 -0.987 1.00 89.38 184 SER A O 1
ATOM 1385 N N . THR A 1 185 ? -25.526 -8.852 -1.278 1.00 93.06 185 THR A N 1
ATOM 1386 C CA . THR A 1 185 ? -25.345 -9.332 0.104 1.00 93.06 185 THR A CA 1
ATOM 1387 C C . THR A 1 185 ? -23.891 -9.642 0.474 1.00 93.06 185 THR A C 1
ATOM 1389 O O . THR A 1 185 ? -23.604 -9.881 1.642 1.00 93.06 185 THR A O 1
ATOM 1392 N N . GLN A 1 186 ? -22.991 -9.712 -0.508 1.00 89.44 186 GLN A N 1
ATOM 1393 C CA . GLN A 1 186 ? -21.551 -9.930 -0.340 1.00 89.44 186 GLN A CA 1
ATOM 1394 C C . GLN A 1 186 ? -20.736 -8.660 -0.628 1.00 89.44 186 GLN A C 1
ATOM 1396 O O . GLN A 1 186 ? -19.512 -8.691 -0.538 1.00 89.44 186 GLN A O 1
ATOM 1401 N N . ILE A 1 187 ? -21.403 -7.552 -0.964 1.00 91.56 187 ILE A N 1
ATOM 1402 C CA . ILE A 1 187 ? -20.780 -6.257 -1.233 1.00 91.56 187 ILE A CA 1
ATOM 1403 C C . ILE A 1 187 ? -21.106 -5.322 -0.073 1.00 91.56 187 ILE A C 1
ATOM 1405 O O . ILE A 1 187 ? -22.252 -5.222 0.365 1.00 91.56 187 ILE A O 1
ATOM 1409 N N . VAL A 1 188 ? -20.095 -4.605 0.408 1.00 93.25 188 VAL A N 1
ATOM 1410 C CA . VAL A 1 188 ? -20.263 -3.559 1.417 1.00 93.25 188 VAL A CA 1
ATOM 1411 C C . VAL A 1 188 ? -19.863 -2.226 0.788 1.00 93.25 188 VAL A C 1
ATOM 1413 O O . VAL A 1 188 ? -18.715 -2.091 0.365 1.00 93.25 188 VAL A O 1
ATOM 1416 N N . PRO A 1 189 ? -20.768 -1.233 0.708 1.00 93.69 189 PRO A N 1
ATOM 1417 C CA . PRO A 1 189 ? -20.400 0.093 0.239 1.00 93.69 189 PRO A CA 1
ATOM 1418 C C . PRO A 1 189 ? -19.516 0.777 1.284 1.00 93.69 189 PRO A C 1
ATOM 1420 O O . PRO A 1 189 ? -19.883 0.885 2.455 1.00 93.69 189 PRO A O 1
ATOM 1423 N N . LEU A 1 190 ? -18.358 1.264 0.849 1.00 95.44 190 LEU A N 1
ATOM 1424 C CA . LEU A 1 190 ? -17.427 1.999 1.696 1.00 95.44 190 LEU A CA 1
ATOM 1425 C C . LEU A 1 190 ? -17.533 3.498 1.407 1.00 95.44 190 LEU A C 1
ATOM 1427 O O . LEU A 1 190 ? -17.663 3.920 0.260 1.00 95.44 190 LEU A O 1
ATOM 1431 N N . SER A 1 191 ? -17.495 4.315 2.459 1.00 94.12 191 SER A N 1
ATOM 1432 C CA . SER A 1 191 ? -17.569 5.770 2.313 1.00 94.12 191 SER A CA 1
ATOM 1433 C C . SER A 1 191 ? -16.278 6.324 1.712 1.00 94.12 191 SER A C 1
ATOM 1435 O O . SER A 1 191 ? -15.199 6.139 2.269 1.00 94.12 191 SER A O 1
ATOM 1437 N N . CYS A 1 192 ? -16.412 7.078 0.625 1.00 94.31 192 CYS A N 1
ATOM 1438 C CA . CYS A 1 192 ? -15.328 7.820 -0.024 1.00 94.31 192 CYS A CA 1
ATOM 1439 C C . CYS A 1 192 ? -15.433 9.332 0.248 1.00 94.31 192 CYS A C 1
ATOM 1441 O O . CYS A 1 192 ? -15.048 10.147 -0.588 1.00 94.31 192 CYS A O 1
ATOM 1443 N N . ALA A 1 193 ? -16.017 9.722 1.387 1.00 94.81 193 ALA A N 1
ATOM 1444 C CA . ALA A 1 193 ? -16.280 11.119 1.720 1.00 94.81 193 ALA A CA 1
ATOM 1445 C C . ALA A 1 193 ? -14.976 11.914 1.938 1.00 94.81 193 ALA A C 1
ATOM 1447 O O . ALA A 1 193 ? -14.387 11.894 3.016 1.00 94.81 193 ALA A O 1
ATOM 1448 N N . ALA A 1 194 ? -14.553 12.639 0.907 1.00 95.44 194 ALA A N 1
ATOM 1449 C CA . ALA A 1 194 ? -13.412 13.548 0.889 1.00 95.44 194 ALA A CA 1
ATOM 1450 C C . ALA A 1 194 ? -13.682 14.677 -0.127 1.00 95.44 194 ALA A C 1
ATOM 1452 O O . ALA A 1 194 ? -14.631 14.569 -0.909 1.00 95.44 194 ALA A O 1
ATOM 1453 N N . PRO A 1 195 ? -12.882 15.764 -0.156 1.00 95.94 195 PRO A N 1
ATOM 1454 C CA . PRO A 1 195 ? -12.958 16.731 -1.247 1.00 95.94 195 PRO A CA 1
ATOM 1455 C C . PRO A 1 195 ? -12.840 16.029 -2.605 1.00 95.94 195 PRO A C 1
ATOM 1457 O O . PRO A 1 195 ? -11.955 15.195 -2.783 1.00 95.94 195 PRO A O 1
ATOM 1460 N N . GLU A 1 196 ? -13.689 16.394 -3.569 1.00 93.62 196 GLU A N 1
ATOM 1461 C CA . GLU A 1 196 ? -13.754 15.742 -4.893 1.00 93.62 196 GLU A CA 1
ATOM 1462 C C . GLU A 1 196 ? -12.408 15.740 -5.633 1.00 93.62 196 GLU A C 1
ATOM 1464 O O . GLU A 1 196 ? -12.130 14.869 -6.453 1.00 93.62 196 GLU A O 1
ATOM 1469 N N . THR A 1 197 ? -11.542 16.705 -5.320 1.00 95.69 197 THR A N 1
ATOM 1470 C CA . THR A 1 197 ? -10.210 16.840 -5.909 1.00 95.69 197 THR A CA 1
ATOM 1471 C C . THR A 1 197 ? -9.169 15.899 -5.311 1.00 95.69 197 THR A C 1
ATOM 1473 O O . THR A 1 197 ? -8.119 15.726 -5.930 1.00 95.69 197 THR A O 1
ATOM 1476 N N . LEU A 1 198 ? -9.421 15.298 -4.139 1.00 96.69 198 LEU A N 1
ATOM 1477 C CA . LEU A 1 198 ? -8.426 14.491 -3.439 1.00 96.69 198 LEU A CA 1
ATOM 1478 C C . LEU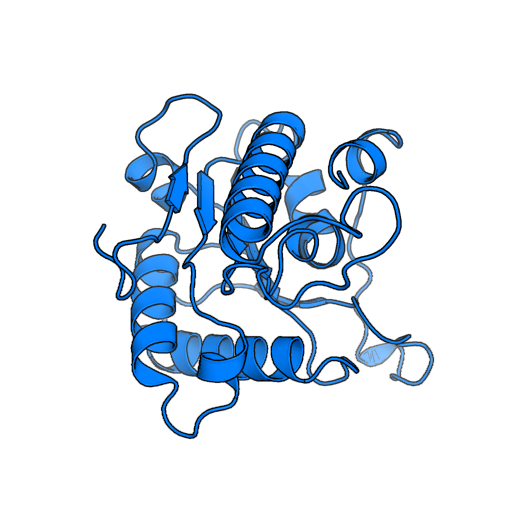 A 1 198 ? -8.039 13.277 -4.279 1.00 96.69 198 LEU A C 1
ATOM 1480 O O . LEU A 1 198 ? -6.901 13.224 -4.726 1.00 96.69 198 LEU A O 1
ATOM 1484 N N . GLY A 1 199 ? -8.974 12.363 -4.555 1.00 95.44 199 GLY A N 1
ATOM 1485 C CA . GLY A 1 199 ? -8.706 11.132 -5.315 1.00 95.44 199 GLY A CA 1
ATOM 1486 C C . GLY A 1 199 ? -7.961 11.377 -6.634 1.00 95.44 199 GLY A C 1
ATOM 1487 O O . GLY A 1 199 ? -6.852 10.866 -6.796 1.00 95.44 199 GLY A O 1
ATOM 1488 N N . PRO A 1 200 ? -8.474 12.242 -7.533 1.00 95.75 200 PRO A N 1
ATOM 1489 C CA . PRO A 1 200 ? -7.793 12.570 -8.785 1.00 95.75 200 PRO A CA 1
ATOM 1490 C C . PRO A 1 200 ? -6.384 13.151 -8.610 1.00 95.75 200 PRO A C 1
ATOM 1492 O O . PRO A 1 200 ? -5.550 13.000 -9.495 1.00 95.75 200 PRO A O 1
ATOM 1495 N N . SER A 1 201 ? -6.097 13.831 -7.495 1.00 96.56 201 SER A N 1
ATOM 1496 C CA . SER A 1 201 ? -4.769 14.405 -7.251 1.00 96.56 201 SER A CA 1
ATOM 1497 C C . SER A 1 201 ? -3.711 13.372 -6.854 1.00 96.56 201 SER A C 1
ATOM 1499 O O . SER A 1 201 ? -2.519 13.649 -7.041 1.00 96.56 201 SER A O 1
ATOM 1501 N N . LEU A 1 202 ? -4.140 12.219 -6.317 1.00 96.75 202 LEU A N 1
ATOM 1502 C CA . LEU A 1 202 ? -3.259 11.149 -5.842 1.00 96.75 202 LEU A CA 1
ATOM 1503 C C . LEU A 1 202 ? -2.756 10.260 -6.987 1.00 96.75 202 LEU A C 1
ATOM 1505 O O . LEU A 1 202 ? -1.649 9.738 -6.899 1.00 96.75 202 LEU A O 1
ATOM 1509 N N . LEU A 1 203 ? -3.534 10.129 -8.063 1.00 91.38 203 LEU A N 1
ATOM 1510 C CA . LEU A 1 203 ? -3.166 9.369 -9.258 1.00 91.38 203 LEU A CA 1
ATOM 1511 C C . LEU A 1 203 ? -2.251 10.230 -10.146 1.00 91.38 203 LEU A C 1
ATOM 1513 O O . LEU A 1 203 ? -2.682 11.254 -10.686 1.00 91.38 203 LEU A O 1
ATOM 1517 N N . ARG A 1 204 ? -0.970 9.857 -10.252 1.00 75.25 204 ARG A N 1
ATOM 1518 C CA . ARG A 1 204 ? 0.076 10.626 -10.948 1.00 75.25 204 ARG A CA 1
ATOM 1519 C C . ARG A 1 204 ? 0.855 9.785 -11.940 1.00 75.25 204 ARG A C 1
ATOM 1521 O O . ARG A 1 204 ? 1.163 8.629 -11.597 1.00 75.25 204 ARG A O 1
#

Secondary structure (DSSP, 8-state):
---SSTT-EEE-TTSS-HHHHHHT-SEEEEESSTTHHHHHTHHHHHHHTT-SS--EEEEEEE-STTS---GGGTT--HHHHHHHHHHHHHHHHHHTT-SEEEEEEE-HHHHTSS--HHHHHHHHHHHHHH--SEEEEE-TT-S-HHHHHHHHHHHHHHHHS-GGGS-SEEEEE--SS--TTS-GGG--PPP--S-TTHHHHH--

Solvent-accessible surface area (backbone atoms only — not comparable to full-atom values): 10887 Å² total; per-residue (Å²): 138,88,60,82,40,89,79,38,43,76,42,22,64,80,71,52,62,33,67,64,32,31,48,58,20,36,22,34,22,47,20,39,39,74,58,39,41,65,58,40,20,30,37,45,39,30,64,15,47,93,37,96,78,41,23,19,25,42,34,23,46,28,31,45,52,83,56,86,63,52,79,97,40,58,84,58,50,50,71,56,37,24,55,48,41,55,49,38,48,50,48,21,33,46,76,49,58,24,34,16,41,35,34,43,44,36,56,70,69,51,58,76,43,96,68,50,60,62,60,24,53,42,48,33,57,48,42,67,49,22,45,26,45,35,37,28,30,44,24,96,79,44,73,45,70,60,39,41,37,45,35,52,37,49,54,55,18,56,72,69,45,57,80,92,41,53,50,82,40,78,43,61,27,70,75,46,65,83,63,86,83,54,59,69,93,82,56,79,94,70,63,66,75,56,66,85,63,51,65,69,67,40,62,115

Mean predicted aligned error: 3.17 Å